Protein AF-A0A2H0P080-F1 (afdb_monomer_lite)

Foldseek 3Di:
DDDPVVVVVVVPPPPVVVVPDPPVVVCVVVVVVVVVLVVVLCLQPLQLLLQLLLCQVVCCQQQVDHDDPVSSVLSSVVSVVLVVVLVVQLVCLVPPPVDDPVLSCLSCVLVVLSVCLVVPPDRFDSVSNVVSSVSSVVNCVVCLVVPDPVCSVVVVVSVVVSVCSVCVVPVVCVVDRDQDQKDWDGSRNDIDINLLNQDCPVVLVCLVVVLAPAAPPVVLVSSNVVNVVSDVVVDDDRGDPQKHKYKDAQSVDPDPPRMDIDIDTDDD

Sequence (268 aa):
ILPPALAAALVRRAPVALLLMPFTRLKRPLFAFFSLTILAFIVWHLAPLIQIFAGPVIFKRMFSYQLPGLLSVLLYAWGVFLAVLLVWTSVRAWHDESLGFHERTLLLWPAAFAAVFILFRHTSSLRYYSLPALLCTVALAVLLPKIAAADRRGVYRCALAALFVTQAFLLPELAAPQDRRPLNFHVGWRKENSKDFARKEGLFAAYAASGACQVAHAERSFTAIPLYFHRAEAGEAPCDPALAFDSDQCPECASAPFYRWSIVPAPK

pLDDT: mean 81.6, std 12.77, range [42.94, 97.31]

Secondary structure (DSSP, 8-state):
---HHHHHHHHHHSHHHHHHS-HHHHHHHHHHHHHHHHHHHIIIIIHHHHHHHHSHHHHHHHH-----HHHHHHHHHHHHHHHHHHHHHHHHHHH-TTS-HHHHHHHHHHHHHHHHHTTSSSTT-HHHHHHHHHHHHHHHHHHGGGS-HHHHHHHHHHHHHHHHHHHHHHHHHHHS----PPPEEEETTEEEESGGGS--HHHHHHHHHHTEEEES-TT-HHHHHHHHHHHHHH-----EEEEEEEEEE-TT-SSTT-EEEEEEEPP-

Structure (mmCIF, N/CA/C/O backbone):
data_AF-A0A2H0P080-F1
#
_entry.id   AF-A0A2H0P080-F1
#
loop_
_atom_site.group_PDB
_atom_site.id
_atom_site.type_symbol
_atom_site.label_atom_id
_atom_site.label_alt_id
_atom_site.label_comp_id
_atom_site.label_asym_id
_atom_site.label_entity_id
_atom_site.label_seq_id
_atom_site.pdbx_PDB_ins_code
_atom_site.Cartn_x
_atom_site.Cartn_y
_atom_site.Cartn_z
_atom_site.occupancy
_atom_site.B_iso_or_equiv
_atom_site.auth_seq_id
_atom_site.auth_comp_id
_atom_site.auth_asym_id
_atom_site.auth_atom_id
_atom_site.pdbx_PDB_model_num
ATOM 1 N N . ILE A 1 1 ? 44.418 8.998 22.799 1.00 55.81 1 ILE A N 1
ATOM 2 C CA . ILE A 1 1 ? 44.797 10.055 21.828 1.00 55.81 1 ILE A CA 1
ATOM 3 C C . ILE A 1 1 ? 45.968 9.500 21.027 1.00 55.81 1 ILE A C 1
ATOM 5 O O . ILE A 1 1 ? 47.014 9.263 21.614 1.00 55.81 1 ILE A O 1
ATOM 9 N N . LEU A 1 2 ? 45.760 9.131 19.758 1.00 42.94 2 LEU A N 1
ATOM 10 C CA . LEU A 1 2 ? 46.819 8.527 18.938 1.00 42.94 2 LEU A CA 1
ATOM 11 C C . LEU A 1 2 ? 47.847 9.593 18.516 1.00 42.94 2 LEU A C 1
ATOM 13 O O . LEU A 1 2 ? 47.439 10.709 18.190 1.00 42.94 2 LEU A O 1
ATOM 17 N N . PRO A 1 3 ? 49.154 9.272 18.486 1.00 61.81 3 PRO A N 1
ATOM 18 C CA . PRO A 1 3 ? 50.178 10.220 18.069 1.00 61.81 3 PRO A CA 1
ATOM 19 C C . PRO A 1 3 ? 49.967 10.641 16.601 1.00 61.81 3 PRO A C 1
ATOM 21 O O . PRO A 1 3 ? 49.668 9.790 15.756 1.00 61.81 3 PRO A O 1
ATOM 24 N N . PRO A 1 4 ? 50.149 11.932 16.263 1.00 60.94 4 PRO A N 1
ATOM 25 C CA . PRO A 1 4 ? 49.837 12.495 14.942 1.00 60.94 4 PRO A CA 1
ATOM 26 C C . PRO A 1 4 ? 50.592 11.820 13.782 1.00 60.94 4 PRO A C 1
ATOM 28 O O . PRO A 1 4 ? 50.097 11.776 12.656 1.00 60.94 4 PRO A O 1
ATOM 31 N N . ALA A 1 5 ? 51.740 11.195 14.059 1.00 59.34 5 ALA A N 1
ATOM 32 C CA . ALA A 1 5 ? 52.490 10.403 13.085 1.00 59.34 5 ALA A CA 1
ATOM 33 C C . ALA A 1 5 ? 51.779 9.094 12.670 1.00 59.34 5 ALA A C 1
ATOM 35 O O . ALA A 1 5 ? 51.878 8.686 11.512 1.00 59.34 5 ALA A O 1
ATOM 36 N N . LEU A 1 6 ? 51.012 8.457 13.568 1.00 49.53 6 LEU A N 1
ATOM 37 C CA . LEU A 1 6 ? 50.253 7.238 13.249 1.00 49.53 6 LEU A CA 1
ATOM 38 C C . LEU A 1 6 ? 48.969 7.551 12.465 1.00 49.53 6 LEU A C 1
ATOM 40 O O . LEU A 1 6 ? 48.595 6.792 11.571 1.00 49.53 6 LEU A O 1
ATOM 44 N N . ALA A 1 7 ? 48.331 8.693 12.745 1.00 49.78 7 ALA A N 1
ATOM 45 C CA . ALA A 1 7 ? 47.183 9.175 11.974 1.00 49.78 7 ALA A CA 1
ATOM 46 C C . ALA A 1 7 ? 47.577 9.500 10.519 1.00 49.78 7 ALA A C 1
ATOM 48 O O . ALA A 1 7 ? 46.866 9.136 9.583 1.00 49.78 7 ALA A O 1
ATOM 49 N N . ALA A 1 8 ? 48.760 10.089 10.308 1.00 52.22 8 ALA A N 1
ATOM 50 C CA . ALA A 1 8 ? 49.295 10.354 8.971 1.00 52.22 8 ALA A CA 1
ATOM 51 C C . ALA A 1 8 ? 49.700 9.073 8.209 1.00 52.22 8 ALA A C 1
ATOM 53 O O . ALA A 1 8 ? 49.586 9.023 6.982 1.00 52.22 8 ALA A O 1
ATOM 54 N N . ALA A 1 9 ? 50.139 8.024 8.915 1.00 51.28 9 ALA A N 1
ATOM 55 C CA . ALA A 1 9 ? 50.497 6.739 8.310 1.00 51.28 9 ALA A CA 1
ATOM 56 C C . ALA A 1 9 ? 49.266 5.915 7.877 1.00 51.28 9 ALA A C 1
ATOM 58 O O . ALA A 1 9 ? 49.294 5.296 6.811 1.00 51.28 9 ALA A O 1
ATOM 59 N N . LEU A 1 10 ? 48.171 5.962 8.647 1.00 48.53 10 LEU A N 1
ATOM 60 C CA . LEU A 1 10 ? 46.909 5.278 8.324 1.00 48.53 10 LEU A CA 1
ATOM 61 C C . LEU A 1 10 ? 46.172 5.907 7.130 1.00 48.53 10 LEU A C 1
ATOM 63 O O . LEU A 1 10 ? 45.557 5.193 6.340 1.00 48.53 10 LEU A O 1
ATOM 67 N N . VAL A 1 11 ? 46.294 7.223 6.933 1.00 49.62 11 VAL A N 1
ATOM 68 C CA . VAL A 1 11 ? 45.673 7.936 5.799 1.00 49.62 11 VAL A CA 1
ATOM 69 C C . VAL A 1 11 ? 46.447 7.738 4.484 1.00 49.62 11 VAL A C 1
ATOM 71 O O . VAL A 1 11 ? 45.860 7.799 3.404 1.00 49.62 11 VAL A O 1
ATOM 74 N N . ARG A 1 12 ? 47.756 7.451 4.534 1.00 48.69 12 ARG A N 1
ATOM 75 C CA . ARG A 1 12 ? 48.624 7.495 3.340 1.00 48.69 12 ARG A CA 1
ATOM 76 C C . ARG A 1 12 ? 48.783 6.199 2.544 1.00 48.69 12 ARG A C 1
ATOM 78 O O . ARG A 1 12 ? 49.301 6.285 1.434 1.00 48.69 12 ARG A O 1
ATOM 85 N N . ARG A 1 13 ? 48.393 5.016 3.039 1.00 48.50 13 ARG A N 1
ATOM 86 C CA . ARG A 1 13 ? 48.777 3.751 2.359 1.00 48.50 13 ARG A CA 1
ATOM 87 C C . ARG A 1 13 ? 47.662 2.815 1.892 1.00 48.50 13 ARG A C 1
ATOM 89 O O . ARG A 1 13 ? 47.965 1.938 1.093 1.00 48.50 13 ARG A O 1
ATOM 96 N N . ALA A 1 14 ? 46.401 3.011 2.275 1.00 46.84 14 ALA A N 1
ATOM 97 C CA . ALA A 1 14 ? 45.312 2.123 1.839 1.00 46.84 14 ALA A CA 1
ATOM 98 C C . ALA A 1 14 ? 44.313 2.748 0.839 1.00 46.84 14 ALA A C 1
ATOM 100 O O . ALA A 1 14 ? 44.057 2.117 -0.188 1.00 46.84 14 ALA A O 1
ATOM 101 N N . PRO A 1 15 ? 43.779 3.974 1.032 1.00 48.16 15 PRO A N 1
ATOM 102 C CA . PRO A 1 15 ? 42.739 4.478 0.128 1.00 48.16 15 PRO A CA 1
ATOM 103 C C . PRO A 1 15 ? 43.291 5.042 -1.194 1.00 48.16 15 PRO A C 1
ATOM 105 O O . PRO A 1 15 ? 42.584 5.056 -2.196 1.00 48.16 15 PRO A O 1
ATOM 108 N N . VAL A 1 16 ? 44.564 5.458 -1.239 1.00 44.41 16 VAL A N 1
ATOM 109 C CA . VAL A 1 16 ? 45.174 6.069 -2.439 1.00 44.41 16 VAL A CA 1
ATOM 110 C C . VAL A 1 16 ? 45.681 5.022 -3.438 1.00 44.41 16 VAL A C 1
ATOM 112 O O . VAL A 1 16 ? 45.588 5.224 -4.644 1.00 44.41 16 VAL A O 1
ATOM 115 N N . ALA A 1 17 ? 46.139 3.857 -2.971 1.00 46.62 17 ALA A N 1
ATOM 116 C CA . ALA A 1 17 ? 46.545 2.764 -3.861 1.00 46.62 17 ALA A CA 1
ATOM 117 C C . ALA A 1 17 ? 45.359 2.207 -4.675 1.00 46.62 17 ALA A C 1
ATOM 119 O O . ALA A 1 17 ? 45.532 1.793 -5.818 1.00 46.62 17 ALA A O 1
ATOM 120 N N . LEU A 1 18 ? 44.147 2.267 -4.114 1.00 47.75 18 LEU A N 1
ATOM 121 C CA . LEU A 1 18 ? 42.895 1.909 -4.789 1.00 47.75 18 LEU A CA 1
ATOM 122 C C . LEU A 1 18 ? 42.493 2.929 -5.872 1.00 47.75 18 LEU A C 1
ATOM 124 O O . LEU A 1 18 ? 41.881 2.548 -6.864 1.00 47.75 18 LEU A O 1
ATOM 128 N N . LEU A 1 19 ? 42.890 4.197 -5.709 1.00 44.53 19 LEU A N 1
ATOM 129 C CA . LEU A 1 19 ? 42.672 5.283 -6.676 1.00 44.53 19 LEU A CA 1
ATOM 130 C C . LEU A 1 19 ? 43.707 5.304 -7.817 1.00 44.53 19 LEU A C 1
ATOM 132 O O . LEU A 1 19 ? 43.436 5.881 -8.866 1.00 44.53 19 LEU A O 1
ATOM 136 N N . LEU A 1 20 ? 44.878 4.683 -7.630 1.00 43.44 20 LEU A N 1
ATOM 137 C CA . LEU A 1 20 ? 45.990 4.683 -8.596 1.00 43.44 20 LEU A CA 1
ATOM 138 C C . LEU A 1 20 ? 46.140 3.381 -9.389 1.00 43.44 20 LEU A C 1
ATOM 140 O O . LEU A 1 20 ? 46.982 3.289 -10.284 1.00 43.44 20 LEU A O 1
ATOM 144 N N . MET A 1 21 ? 45.352 2.353 -9.082 1.00 44.31 21 MET A N 1
ATOM 145 C CA . MET A 1 21 ? 45.352 1.144 -9.893 1.00 44.31 21 MET A CA 1
ATOM 146 C C . MET A 1 21 ? 44.787 1.461 -11.289 1.00 44.31 21 MET A C 1
ATOM 148 O O . MET A 1 21 ? 43.738 2.100 -11.397 1.00 44.31 21 MET A O 1
ATOM 152 N N . PRO A 1 22 ? 45.436 0.996 -12.373 1.00 46.84 22 PRO A N 1
ATOM 153 C CA . PRO A 1 22 ? 44.963 1.250 -13.724 1.00 46.84 22 PRO A CA 1
ATOM 154 C C . PRO A 1 22 ? 43.524 0.750 -13.843 1.00 46.84 22 PRO A C 1
ATOM 156 O O . PRO A 1 22 ? 43.231 -0.398 -13.491 1.00 46.84 22 PRO A O 1
ATOM 159 N N . PHE A 1 23 ? 42.636 1.611 -14.352 1.00 49.81 23 PHE A N 1
ATOM 160 C CA . PHE A 1 23 ? 41.198 1.359 -14.499 1.00 49.81 23 PHE A CA 1
ATOM 161 C C . PHE A 1 23 ? 40.880 -0.002 -15.129 1.00 49.81 23 PHE A C 1
ATOM 163 O O . PHE A 1 23 ? 39.787 -0.507 -14.927 1.00 49.81 23 PHE A O 1
ATOM 170 N N . THR A 1 24 ? 41.813 -0.613 -15.869 1.00 52.25 24 THR A N 1
ATOM 171 C CA . THR A 1 24 ? 41.728 -1.947 -16.481 1.00 52.25 24 THR A CA 1
ATOM 172 C C . THR A 1 24 ? 41.829 -3.119 -15.494 1.00 52.25 24 THR A C 1
ATOM 174 O O . THR A 1 24 ? 41.165 -4.132 -15.717 1.00 52.25 24 THR A O 1
ATOM 177 N N . ARG A 1 25 ? 42.587 -3.002 -14.390 1.00 55.06 25 ARG A N 1
ATOM 178 C CA . ARG A 1 25 ? 42.715 -4.049 -13.350 1.00 55.06 25 ARG A CA 1
ATOM 179 C C . ARG A 1 25 ? 41.635 -3.958 -12.273 1.00 55.06 25 ARG A C 1
ATOM 181 O O . ARG A 1 25 ? 41.228 -4.997 -11.761 1.00 55.06 25 ARG A O 1
ATOM 188 N N . LEU A 1 26 ? 41.107 -2.760 -11.996 1.00 55.53 26 LEU A N 1
ATOM 189 C CA . LEU A 1 26 ? 39.937 -2.603 -11.121 1.00 55.53 26 LEU A CA 1
ATOM 190 C C . LEU A 1 26 ? 38.636 -3.105 -11.754 1.00 55.53 26 LEU A C 1
ATOM 192 O O . LEU A 1 26 ? 37.695 -3.382 -11.015 1.00 55.53 26 LEU A O 1
ATOM 196 N N . LYS A 1 27 ? 38.565 -3.263 -13.088 1.00 67.88 27 LYS A N 1
ATOM 197 C CA . LYS A 1 27 ? 37.312 -3.654 -13.760 1.00 67.88 27 LYS A CA 1
ATOM 198 C C . LYS A 1 27 ? 36.761 -4.962 -13.225 1.00 67.88 27 LYS A C 1
ATOM 200 O O . LYS A 1 27 ? 35.575 -5.027 -12.965 1.00 67.88 27 LYS A O 1
ATOM 205 N N . ARG A 1 28 ? 37.598 -5.988 -13.036 1.00 76.12 28 ARG A N 1
ATOM 206 C CA . ARG A 1 28 ? 37.137 -7.312 -12.583 1.00 76.12 28 ARG A CA 1
ATOM 207 C C . ARG A 1 28 ? 36.591 -7.311 -11.149 1.00 76.12 28 ARG A C 1
ATOM 209 O O . ARG A 1 28 ? 35.450 -7.733 -10.990 1.00 76.12 28 ARG A O 1
ATOM 216 N N . PRO A 1 29 ? 37.326 -6.843 -10.120 1.00 78.81 29 PRO A N 1
ATOM 217 C CA . PRO A 1 29 ? 36.801 -6.823 -8.756 1.00 78.81 29 PRO A CA 1
ATOM 218 C C . PRO A 1 29 ? 35.634 -5.842 -8.589 1.00 78.81 29 PRO A C 1
ATOM 220 O O . PRO A 1 29 ? 34.664 -6.192 -7.924 1.00 78.81 29 PRO A O 1
ATOM 223 N N . LEU A 1 30 ? 35.664 -4.665 -9.233 1.00 76.44 30 LEU A N 1
ATOM 224 C CA . LEU A 1 30 ? 34.521 -3.745 -9.212 1.00 76.44 30 LEU A CA 1
ATOM 225 C C . LEU A 1 30 ? 33.303 -4.359 -9.896 1.00 76.44 30 LEU A C 1
ATOM 227 O O . LEU A 1 30 ? 32.217 -4.338 -9.332 1.00 76.44 30 LEU A O 1
ATOM 231 N N . PHE A 1 31 ? 33.468 -4.938 -11.086 1.00 76.50 31 PHE A N 1
ATOM 232 C CA . PHE A 1 31 ? 32.376 -5.595 -11.800 1.00 76.50 31 PHE A CA 1
ATOM 233 C C . PHE A 1 31 ? 31.794 -6.754 -10.991 1.00 76.50 31 PHE A C 1
ATOM 235 O O . PHE A 1 31 ? 30.575 -6.872 -10.905 1.00 76.50 31 PHE A O 1
ATOM 242 N N . ALA A 1 32 ? 32.638 -7.574 -10.358 1.00 79.19 32 ALA A N 1
ATOM 243 C CA . ALA A 1 32 ? 32.187 -8.642 -9.472 1.00 79.19 32 ALA A CA 1
ATOM 244 C C . ALA A 1 32 ? 31.402 -8.083 -8.275 1.00 79.19 32 ALA A C 1
ATOM 246 O O . ALA A 1 32 ? 30.307 -8.561 -7.992 1.00 79.19 32 ALA A O 1
ATOM 247 N N . PHE A 1 33 ? 31.905 -7.031 -7.625 1.00 80.25 33 PHE A N 1
ATOM 248 C CA . PHE A 1 33 ? 31.216 -6.359 -6.521 1.00 80.25 33 PHE A CA 1
ATOM 249 C C . PHE A 1 33 ? 29.856 -5.779 -6.944 1.00 80.25 33 PHE A C 1
ATOM 251 O O . PHE A 1 33 ? 28.844 -6.030 -6.287 1.00 80.25 33 PHE A O 1
ATOM 258 N N . PHE A 1 34 ? 29.800 -5.060 -8.069 1.00 76.31 34 PHE A N 1
ATOM 259 C CA . PHE A 1 34 ? 28.549 -4.529 -8.615 1.00 76.31 34 PHE A CA 1
ATOM 260 C C . PHE A 1 34 ? 27.578 -5.648 -8.995 1.00 76.31 34 PHE A C 1
ATOM 262 O O . PHE A 1 34 ? 26.402 -5.570 -8.653 1.00 76.31 34 PHE A O 1
ATOM 269 N N . SER A 1 35 ? 28.064 -6.717 -9.627 1.00 75.50 35 SER A N 1
ATOM 270 C CA . SER A 1 35 ? 27.240 -7.872 -10.005 1.00 75.50 35 SER A CA 1
ATOM 271 C C . SER A 1 35 ? 26.656 -8.575 -8.781 1.00 75.50 35 SER A C 1
ATOM 273 O O . SER A 1 35 ? 25.468 -8.883 -8.764 1.00 75.50 35 SER A O 1
ATOM 275 N N . LEU A 1 36 ? 27.457 -8.774 -7.729 1.00 82.00 36 LEU A N 1
ATOM 276 C CA . LEU A 1 36 ? 26.997 -9.333 -6.454 1.00 82.00 36 LEU A CA 1
ATOM 277 C C . LEU A 1 36 ? 25.973 -8.423 -5.772 1.00 82.00 36 LEU A C 1
ATOM 279 O O . LEU A 1 36 ? 24.991 -8.914 -5.223 1.00 82.00 36 LEU A O 1
ATOM 283 N N . THR A 1 37 ? 26.165 -7.106 -5.844 1.00 76.81 37 THR A N 1
ATOM 284 C CA . THR A 1 37 ? 25.230 -6.125 -5.275 1.00 76.81 37 THR A CA 1
ATOM 285 C C . THR A 1 37 ? 23.897 -6.130 -6.022 1.00 76.81 37 THR A C 1
ATOM 287 O O . THR A 1 37 ? 22.840 -6.152 -5.395 1.00 76.81 37 THR A O 1
ATOM 290 N N . ILE A 1 38 ? 23.930 -6.176 -7.356 1.00 78.88 38 ILE A N 1
ATOM 291 C CA . ILE A 1 38 ? 22.734 -6.305 -8.199 1.00 78.88 38 ILE A CA 1
ATOM 292 C C . ILE A 1 38 ? 22.029 -7.632 -7.915 1.00 78.88 38 ILE A C 1
ATOM 294 O O . ILE A 1 38 ? 20.813 -7.649 -7.741 1.00 78.88 38 ILE A O 1
ATOM 298 N N . LEU A 1 39 ? 22.773 -8.736 -7.811 1.00 81.31 39 LEU A N 1
ATOM 299 C CA . LEU A 1 39 ? 22.207 -10.042 -7.482 1.00 81.31 39 LEU A CA 1
ATOM 300 C C . LEU A 1 39 ? 21.535 -10.029 -6.105 1.00 81.31 39 LEU A C 1
ATOM 302 O O . LEU A 1 39 ? 20.400 -10.482 -5.977 1.00 81.31 39 LEU A O 1
ATOM 306 N N . ALA A 1 40 ? 22.194 -9.464 -5.091 1.00 80.38 40 ALA A N 1
ATOM 307 C CA . ALA A 1 40 ? 21.605 -9.295 -3.769 1.00 80.38 40 ALA A CA 1
ATOM 308 C C . ALA A 1 40 ? 20.329 -8.442 -3.844 1.00 80.38 40 ALA A C 1
ATOM 310 O O . ALA A 1 40 ? 19.291 -8.844 -3.325 1.00 80.38 40 ALA A O 1
ATOM 311 N N . PHE A 1 41 ? 20.354 -7.316 -4.560 1.00 79.75 41 PHE A N 1
ATOM 312 C CA . PHE A 1 41 ? 19.155 -6.505 -4.764 1.00 79.75 41 PHE A CA 1
ATOM 313 C C . PHE A 1 41 ? 18.022 -7.309 -5.414 1.00 79.75 41 PHE A C 1
ATOM 315 O O . PHE A 1 41 ? 16.887 -7.261 -4.948 1.00 79.75 41 PHE A O 1
ATOM 322 N N . ILE A 1 42 ? 18.314 -8.094 -6.451 1.00 80.38 42 ILE A N 1
ATOM 323 C CA . ILE A 1 42 ? 17.314 -8.924 -7.128 1.00 80.38 42 ILE A CA 1
ATOM 324 C C . ILE A 1 42 ? 16.700 -9.934 -6.154 1.00 80.38 42 ILE A C 1
ATOM 326 O O . ILE A 1 42 ? 15.478 -10.009 -6.035 1.00 80.38 42 ILE A O 1
ATOM 330 N N . VAL A 1 43 ? 17.534 -10.664 -5.413 1.00 80.19 43 VAL A N 1
ATOM 331 C CA . VAL A 1 43 ? 17.084 -11.696 -4.467 1.00 80.19 43 VAL A CA 1
ATOM 332 C C . VAL A 1 43 ? 16.227 -11.104 -3.342 1.00 80.19 43 VAL A C 1
ATOM 334 O O . VAL A 1 43 ? 15.214 -11.692 -2.957 1.00 80.19 43 VAL A O 1
ATOM 337 N N . TRP A 1 44 ? 16.601 -9.935 -2.821 1.00 80.25 44 TRP A N 1
ATOM 338 C CA . TRP A 1 44 ? 15.976 -9.371 -1.621 1.00 80.25 44 TRP A CA 1
ATOM 339 C C . TRP A 1 44 ? 14.868 -8.348 -1.904 1.00 80.25 44 TRP A C 1
ATOM 341 O O . TRP A 1 44 ? 13.959 -8.197 -1.084 1.00 80.25 44 TRP A O 1
ATOM 351 N N . HIS A 1 45 ? 14.907 -7.656 -3.047 1.00 82.12 45 HIS A N 1
ATOM 352 C CA . HIS A 1 45 ? 14.081 -6.469 -3.305 1.00 82.12 45 HIS A CA 1
ATOM 353 C C . HIS A 1 45 ? 13.247 -6.524 -4.579 1.00 82.12 45 HIS A C 1
ATOM 355 O O . HIS A 1 45 ? 12.242 -5.815 -4.656 1.00 82.12 45 HIS A O 1
ATOM 361 N N . LEU A 1 46 ? 13.577 -7.380 -5.549 1.00 83.56 46 LEU A N 1
ATOM 362 C CA . LEU A 1 46 ? 12.784 -7.452 -6.776 1.00 83.56 46 LEU A CA 1
ATOM 363 C C . LEU A 1 46 ? 11.370 -7.977 -6.501 1.00 83.56 46 LEU A C 1
ATOM 365 O O . LEU A 1 46 ? 10.397 -7.405 -6.984 1.00 83.56 46 LEU A O 1
ATOM 369 N N . ALA A 1 47 ? 11.240 -9.016 -5.674 1.00 87.25 47 ALA A N 1
ATOM 370 C CA . ALA A 1 47 ? 9.940 -9.573 -5.305 1.00 87.25 47 ALA A CA 1
ATOM 371 C C . ALA A 1 47 ? 9.001 -8.544 -4.632 1.00 87.25 47 ALA A C 1
ATOM 373 O O . ALA A 1 47 ? 7.898 -8.343 -5.148 1.00 87.25 47 ALA A O 1
ATOM 374 N N . PRO A 1 48 ? 9.385 -7.852 -3.536 1.00 86.62 48 PRO A N 1
ATOM 375 C CA . PRO A 1 48 ? 8.531 -6.826 -2.931 1.00 86.62 48 PRO A CA 1
ATOM 376 C C . PRO A 1 48 ? 8.282 -5.623 -3.855 1.00 86.62 48 PRO A C 1
ATOM 378 O O . PRO A 1 48 ? 7.178 -5.079 -3.841 1.00 86.62 48 PRO A O 1
ATOM 381 N N . LEU A 1 49 ? 9.245 -5.240 -4.703 1.00 84.69 49 LEU A N 1
ATOM 382 C CA . LEU A 1 49 ? 9.047 -4.186 -5.704 1.00 84.69 49 LEU A CA 1
ATOM 383 C C . LEU A 1 49 ? 7.948 -4.569 -6.706 1.00 84.69 49 LEU A C 1
ATOM 385 O O . LEU A 1 49 ? 6.998 -3.809 -6.893 1.00 84.69 49 LEU A O 1
ATOM 389 N N . ILE A 1 50 ? 8.027 -5.771 -7.289 1.00 88.88 50 ILE A N 1
ATOM 390 C CA . ILE A 1 50 ? 7.016 -6.289 -8.224 1.00 88.88 50 ILE A CA 1
ATOM 391 C C . ILE A 1 50 ? 5.654 -6.385 -7.537 1.00 88.88 50 ILE A C 1
ATOM 393 O O . ILE A 1 50 ? 4.650 -5.984 -8.115 1.00 88.88 50 ILE A O 1
ATOM 397 N N . GLN A 1 51 ? 5.601 -6.890 -6.303 1.00 89.94 51 GLN A N 1
ATOM 398 C CA . GLN A 1 51 ? 4.362 -6.998 -5.525 1.00 89.94 51 GLN A CA 1
ATOM 399 C C . GLN A 1 51 ? 3.632 -5.660 -5.360 1.00 89.94 51 GLN A C 1
ATOM 401 O O . GLN A 1 51 ? 2.399 -5.629 -5.319 1.00 89.94 51 GLN A O 1
ATOM 406 N N . ILE A 1 52 ? 4.391 -4.571 -5.269 1.00 86.00 52 ILE A N 1
ATOM 407 C CA . ILE A 1 52 ? 3.860 -3.223 -5.076 1.00 86.00 52 ILE A CA 1
ATOM 408 C C . ILE A 1 52 ? 3.513 -2.582 -6.419 1.00 86.00 52 ILE A C 1
ATOM 410 O O . ILE A 1 52 ? 2.428 -2.021 -6.535 1.00 86.00 52 ILE A O 1
ATOM 414 N N . PHE A 1 53 ? 4.347 -2.753 -7.451 1.00 85.12 53 PHE A N 1
ATOM 415 C CA . PHE A 1 53 ? 4.034 -2.325 -8.825 1.00 85.12 53 PHE A CA 1
ATOM 416 C C . PHE A 1 53 ? 2.782 -2.998 -9.380 1.00 85.12 53 PHE A C 1
ATOM 418 O O . PHE A 1 53 ? 1.983 -2.368 -10.066 1.00 85.12 53 PHE A O 1
ATOM 425 N N . ALA A 1 54 ? 2.612 -4.280 -9.074 1.00 87.31 54 ALA A N 1
ATOM 426 C CA . ALA A 1 54 ? 1.463 -5.055 -9.496 1.00 87.31 54 ALA A CA 1
ATOM 427 C C . ALA A 1 54 ? 0.164 -4.545 -8.847 1.00 87.31 54 ALA A C 1
ATOM 429 O O . ALA A 1 54 ? -0.898 -4.630 -9.455 1.00 87.31 54 ALA A O 1
ATOM 430 N N . GLY A 1 55 ? 0.225 -4.052 -7.603 1.00 87.31 55 GLY A N 1
ATOM 431 C CA . GLY A 1 55 ? -0.944 -3.604 -6.842 1.00 87.31 55 GLY A CA 1
ATOM 432 C C . GLY A 1 55 ? -1.607 -4.609 -5.876 1.00 87.31 55 GLY A C 1
ATOM 433 O O . GLY A 1 55 ? -2.218 -4.128 -4.922 1.00 87.31 55 GLY A O 1
ATOM 434 N N . PRO A 1 56 ? -1.491 -5.958 -5.974 1.00 89.81 56 PRO A N 1
ATOM 435 C CA . PRO A 1 56 ? -2.155 -6.876 -5.042 1.00 89.81 56 PRO A CA 1
ATOM 436 C C . PRO A 1 56 ? -1.852 -6.608 -3.571 1.00 89.81 56 PRO A C 1
ATOM 438 O O . PRO A 1 56 ? -2.726 -6.745 -2.721 1.00 89.81 56 PRO A O 1
ATOM 441 N N . VAL A 1 57 ? -0.619 -6.212 -3.254 1.00 91.62 57 VAL A N 1
ATOM 442 C CA . VAL A 1 57 ? -0.239 -5.885 -1.876 1.00 91.62 57 VAL A CA 1
ATOM 443 C C . VAL A 1 57 ? -0.909 -4.598 -1.392 1.00 91.62 57 VAL A C 1
ATOM 445 O O . VAL A 1 57 ? -1.261 -4.519 -0.218 1.00 91.62 57 VAL A O 1
ATOM 448 N N . ILE A 1 58 ? -1.150 -3.628 -2.281 1.00 89.50 58 ILE A N 1
ATOM 449 C CA . ILE A 1 58 ? -1.928 -2.424 -1.963 1.00 89.50 58 ILE A CA 1
ATOM 450 C C . ILE A 1 58 ? -3.366 -2.817 -1.617 1.00 89.50 58 ILE A C 1
ATOM 452 O O . ILE A 1 58 ? -3.865 -2.414 -0.569 1.00 89.50 58 ILE A O 1
ATOM 456 N N . PHE A 1 59 ? -3.995 -3.678 -2.429 1.00 91.50 59 PHE A N 1
ATOM 457 C CA . PHE A 1 59 ? -5.355 -4.162 -2.169 1.00 91.50 59 PHE A CA 1
ATOM 458 C C . PHE A 1 59 ? -5.475 -4.894 -0.832 1.00 91.50 59 PHE A C 1
ATOM 460 O O . PHE A 1 59 ? -6.379 -4.608 -0.043 1.00 91.50 59 PHE A O 1
ATOM 467 N N . LYS A 1 60 ? -4.521 -5.781 -0.531 1.00 93.50 60 LYS A N 1
ATOM 468 C CA . LYS A 1 60 ? -4.474 -6.448 0.773 1.00 93.50 60 LYS A CA 1
ATOM 469 C C . LYS A 1 60 ? -4.294 -5.442 1.898 1.00 93.50 60 LYS A C 1
ATOM 471 O O . LYS A 1 60 ? -5.013 -5.530 2.881 1.00 93.50 60 LYS A O 1
ATOM 476 N N . ARG A 1 61 ? -3.351 -4.500 1.769 1.00 91.50 61 ARG A N 1
ATOM 477 C CA . ARG A 1 61 ? -3.011 -3.553 2.839 1.00 91.50 61 ARG A CA 1
ATOM 478 C C . ARG A 1 61 ? -4.145 -2.584 3.142 1.00 91.50 61 ARG A C 1
ATOM 480 O O . ARG A 1 61 ? -4.434 -2.394 4.315 1.00 91.50 61 ARG A O 1
ATOM 487 N N . MET A 1 62 ? -4.719 -1.962 2.116 1.00 89.94 62 MET A N 1
ATOM 488 C CA . MET A 1 62 ? -5.670 -0.856 2.267 1.00 89.94 62 MET A CA 1
ATOM 489 C C . MET A 1 62 ? -7.112 -1.331 2.417 1.00 89.94 62 MET A C 1
ATOM 491 O O . MET A 1 62 ? -7.855 -0.745 3.192 1.00 89.94 62 MET A O 1
ATOM 495 N N . PHE A 1 63 ? -7.501 -2.395 1.710 1.00 91.44 63 PHE A N 1
ATOM 496 C CA . PHE A 1 63 ? -8.901 -2.832 1.639 1.00 91.44 63 PHE A CA 1
ATOM 497 C C . PHE A 1 63 ? -9.143 -4.194 2.291 1.00 91.44 63 PHE A C 1
ATOM 499 O O . PHE A 1 63 ? -10.251 -4.727 2.206 1.00 91.44 63 PHE A O 1
ATOM 506 N N . SER A 1 64 ? -8.107 -4.796 2.894 1.00 93.44 64 SER A N 1
ATOM 507 C CA . SER A 1 64 ? -8.148 -6.176 3.399 1.00 93.44 64 SER A CA 1
ATOM 508 C C . SER A 1 64 ? -8.701 -7.149 2.347 1.00 93.44 64 SER A C 1
ATOM 510 O O . SER A 1 64 ? -9.421 -8.093 2.668 1.00 93.44 64 SER A O 1
ATOM 512 N N . TYR A 1 65 ? -8.396 -6.890 1.070 1.00 93.19 65 TYR A N 1
ATOM 513 C CA . TYR A 1 65 ? -8.986 -7.601 -0.055 1.00 93.19 65 TYR A CA 1
ATOM 514 C C . TYR A 1 65 ? -7.963 -8.512 -0.727 1.00 93.19 65 TYR A C 1
ATOM 516 O O . TYR A 1 65 ? -6.904 -8.079 -1.189 1.00 93.19 65 TYR A O 1
ATOM 524 N N . GLN A 1 66 ? -8.289 -9.800 -0.777 1.00 93.19 66 GLN A N 1
ATOM 525 C CA . GLN A 1 66 ? -7.493 -10.808 -1.459 1.00 93.19 66 GLN A CA 1
ATOM 526 C C . GLN A 1 66 ? -8.017 -10.954 -2.889 1.00 93.19 66 GLN A C 1
ATOM 528 O O . GLN A 1 66 ? -9.070 -11.542 -3.115 1.00 93.19 66 GLN A O 1
ATOM 533 N N . LEU A 1 67 ? -7.265 -10.424 -3.857 1.00 91.38 67 LEU A N 1
ATOM 534 C CA . LEU A 1 67 ? -7.628 -10.530 -5.269 1.00 91.38 67 LEU A CA 1
ATOM 535 C C . LEU A 1 67 ? -7.740 -12.004 -5.709 1.00 91.38 67 LEU A C 1
ATOM 537 O O . LEU A 1 67 ? -6.942 -12.837 -5.253 1.00 91.38 67 LEU A O 1
ATOM 541 N N . PRO A 1 68 ? -8.656 -12.325 -6.646 1.00 92.69 68 PRO A N 1
ATOM 542 C CA . PRO A 1 68 ? -8.721 -13.640 -7.276 1.00 92.69 68 PRO A CA 1
ATOM 543 C C . PRO A 1 68 ? -7.371 -14.074 -7.864 1.00 92.69 68 PRO A C 1
ATOM 545 O O . PRO A 1 68 ? -6.581 -13.244 -8.327 1.00 92.69 68 PRO A O 1
ATOM 548 N N . GLY A 1 69 ? -7.106 -15.384 -7.870 1.00 92.00 69 GLY A N 1
ATOM 549 C CA . GLY A 1 69 ? -5.802 -15.942 -8.253 1.00 92.00 69 GLY 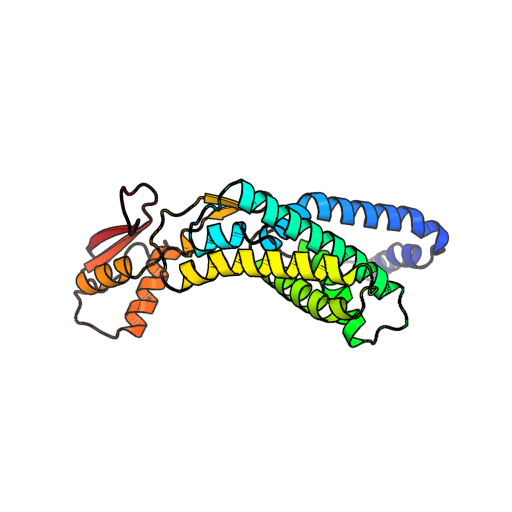A CA 1
ATOM 550 C C . GLY A 1 69 ? -5.345 -15.532 -9.655 1.00 92.00 69 GLY A C 1
ATOM 551 O O . GLY A 1 69 ? -4.250 -14.996 -9.806 1.00 92.00 69 GLY A O 1
ATOM 552 N N . LEU A 1 70 ? -6.206 -15.698 -10.667 1.00 91.62 70 LEU A N 1
ATOM 553 C CA . LEU A 1 70 ? -5.893 -15.321 -12.052 1.00 91.62 70 LEU A CA 1
ATOM 554 C C . LEU A 1 70 ? -5.577 -13.827 -12.182 1.00 91.62 70 LEU A C 1
ATOM 556 O O . LEU A 1 70 ? -4.594 -13.448 -12.814 1.00 91.62 70 LEU A O 1
ATOM 560 N N . LEU A 1 71 ? -6.382 -12.980 -11.541 1.00 90.12 71 LEU A N 1
ATOM 561 C CA . LEU A 1 71 ? -6.168 -11.540 -11.565 1.00 90.12 71 LEU A CA 1
ATOM 562 C C . LEU A 1 71 ? -4.837 -11.162 -10.911 1.00 90.12 71 LEU A C 1
ATOM 564 O O . LEU A 1 71 ? -4.091 -10.349 -11.453 1.00 90.12 71 LEU A O 1
ATOM 568 N N . SER A 1 72 ? -4.516 -11.789 -9.778 1.00 91.31 72 SER A N 1
ATOM 569 C CA . SER A 1 72 ? -3.225 -11.603 -9.118 1.00 91.31 72 SER A CA 1
ATOM 570 C C . SER A 1 72 ? -2.078 -11.935 -10.072 1.00 91.31 72 SER A C 1
ATOM 572 O O . SER A 1 72 ? -1.165 -11.127 -10.210 1.00 91.31 72 SER A O 1
ATOM 574 N N . VAL A 1 73 ? -2.140 -13.071 -10.777 1.00 91.88 73 VAL A N 1
ATOM 575 C CA . VAL A 1 73 ? -1.115 -13.484 -11.756 1.00 91.88 73 VAL A CA 1
ATOM 576 C C . VAL A 1 73 ? -0.952 -12.456 -12.877 1.00 91.88 73 VAL A C 1
ATOM 578 O O . VAL A 1 73 ? 0.176 -12.077 -13.185 1.00 91.88 73 VAL A O 1
ATOM 581 N N . LEU A 1 74 ? -2.052 -11.960 -13.452 1.00 90.12 74 LEU A N 1
ATOM 582 C CA . LEU A 1 74 ? -2.003 -10.943 -14.510 1.00 90.12 74 LEU A CA 1
ATOM 583 C C . LEU A 1 74 ? -1.368 -9.635 -14.021 1.00 90.12 74 LEU A C 1
ATOM 585 O O . LEU A 1 74 ? -0.530 -9.054 -14.711 1.00 90.12 74 LEU A O 1
ATOM 589 N N . LEU A 1 75 ? -1.708 -9.197 -12.808 1.00 90.25 75 LEU A N 1
ATOM 590 C CA . LEU A 1 75 ? -1.103 -8.013 -12.199 1.00 90.25 75 LEU A CA 1
ATOM 591 C C . LEU A 1 75 ? 0.379 -8.226 -11.865 1.00 90.25 75 LEU A C 1
ATOM 593 O O . LEU A 1 75 ? 1.183 -7.313 -12.041 1.00 90.25 75 LEU A O 1
ATOM 597 N N . TYR A 1 76 ? 0.776 -9.427 -11.437 1.00 92.38 76 TYR A N 1
ATOM 598 C CA . TYR A 1 76 ? 2.188 -9.772 -11.251 1.00 92.38 76 TYR A CA 1
ATOM 599 C C . TYR A 1 76 ? 2.962 -9.747 -12.568 1.00 92.38 76 TYR A C 1
ATOM 601 O O . TYR A 1 76 ? 4.057 -9.188 -12.610 1.00 92.38 76 TYR A O 1
ATOM 609 N N . ALA A 1 77 ? 2.390 -10.289 -13.646 1.00 90.62 77 ALA A N 1
ATOM 610 C CA . ALA A 1 77 ? 2.983 -10.216 -14.979 1.00 90.62 77 ALA A CA 1
ATOM 611 C C . ALA A 1 77 ? 3.163 -8.757 -15.432 1.00 90.62 77 ALA A C 1
ATOM 613 O O . ALA A 1 77 ? 4.214 -8.400 -15.963 1.00 90.62 77 ALA A O 1
ATOM 614 N N . TRP A 1 78 ? 2.187 -7.893 -15.138 1.00 88.44 78 TRP A N 1
ATOM 615 C CA . TRP A 1 78 ? 2.311 -6.448 -15.333 1.00 88.44 78 TRP A CA 1
ATOM 616 C C . TRP A 1 78 ? 3.446 -5.832 -14.498 1.00 88.44 78 TRP A C 1
ATOM 618 O O . TRP A 1 78 ? 4.277 -5.105 -15.038 1.00 88.44 78 TRP A O 1
ATOM 628 N N . GLY A 1 79 ? 3.546 -6.160 -13.208 1.00 89.12 79 GLY A N 1
ATOM 629 C CA . GLY A 1 79 ? 4.636 -5.681 -12.351 1.00 89.12 79 GLY A CA 1
ATOM 630 C C . GLY A 1 79 ? 6.025 -6.102 -12.855 1.00 89.12 79 GLY A C 1
ATOM 631 O O . GLY A 1 79 ? 6.955 -5.294 -12.841 1.00 89.12 79 GLY A O 1
ATOM 632 N N . VAL A 1 80 ? 6.159 -7.335 -13.360 1.00 89.75 80 VAL A N 1
ATOM 633 C CA . VAL A 1 80 ? 7.384 -7.827 -14.019 1.00 89.75 80 VAL A CA 1
ATOM 634 C C . VAL A 1 80 ? 7.673 -7.027 -15.286 1.00 89.75 80 VAL A C 1
ATOM 636 O O . VAL A 1 80 ? 8.798 -6.566 -15.471 1.00 89.75 80 VAL A O 1
ATOM 639 N N . PHE A 1 81 ? 6.665 -6.821 -16.137 1.00 86.06 81 PHE A N 1
ATOM 640 C CA . PHE A 1 81 ? 6.798 -6.020 -17.352 1.00 86.06 81 PHE A CA 1
ATOM 641 C C . PHE A 1 81 ? 7.296 -4.601 -17.045 1.00 86.06 81 PHE A C 1
ATOM 643 O O . PHE A 1 81 ? 8.228 -4.127 -17.695 1.00 86.06 81 PHE A O 1
ATOM 650 N N . LEU A 1 82 ? 6.752 -3.953 -16.009 1.00 83.56 82 LEU A N 1
ATOM 651 C CA . LEU A 1 82 ? 7.214 -2.637 -15.567 1.00 83.56 82 LEU A CA 1
ATOM 652 C C . LEU A 1 82 ? 8.667 -2.646 -15.089 1.00 83.56 82 LEU A C 1
ATOM 654 O O . LEU A 1 82 ? 9.424 -1.740 -15.430 1.00 83.56 82 LEU A O 1
ATOM 658 N N . ALA A 1 83 ? 9.072 -3.666 -14.330 1.00 83.50 83 ALA A N 1
ATOM 659 C CA . ALA A 1 83 ? 10.452 -3.799 -13.871 1.00 83.50 83 ALA A CA 1
ATOM 660 C C . ALA A 1 83 ? 11.432 -3.987 -15.044 1.00 83.50 83 ALA A C 1
ATOM 662 O O . ALA A 1 83 ? 12.491 -3.359 -15.069 1.00 83.50 83 ALA A O 1
ATOM 663 N N . VAL A 1 84 ? 11.069 -4.796 -16.046 1.00 84.62 84 VAL A N 1
ATOM 664 C CA . VAL A 1 84 ? 11.873 -4.982 -17.267 1.00 84.62 84 VAL A CA 1
ATOM 665 C C . VAL A 1 84 ? 11.978 -3.680 -18.052 1.00 84.62 84 VAL A C 1
ATOM 667 O O . VAL A 1 84 ? 13.076 -3.282 -18.444 1.00 84.62 84 VAL A O 1
ATOM 670 N N . LEU A 1 85 ? 10.850 -2.995 -18.254 1.00 79.06 85 LEU A N 1
ATOM 671 C CA . LEU A 1 85 ? 10.815 -1.729 -18.977 1.00 79.06 85 LEU A CA 1
ATOM 672 C C . LEU A 1 85 ? 11.656 -0.667 -18.265 1.00 79.06 85 LEU A C 1
ATOM 674 O O . LEU A 1 85 ? 12.393 0.070 -18.915 1.00 79.06 85 LEU A O 1
ATOM 678 N N . LEU A 1 86 ? 11.626 -0.646 -16.933 1.00 78.25 86 LEU A N 1
ATOM 679 C CA . LEU A 1 86 ? 12.465 0.233 -16.139 1.00 78.25 86 LEU A CA 1
ATOM 680 C C . LEU A 1 86 ? 13.955 -0.018 -16.393 1.00 78.25 86 LEU A C 1
ATOM 682 O O . LEU A 1 86 ? 14.665 0.914 -16.768 1.00 78.25 86 LEU A O 1
ATOM 686 N N . VAL A 1 87 ? 14.415 -1.266 -16.258 1.00 81.62 87 VAL A N 1
ATOM 687 C CA . VAL A 1 87 ? 15.820 -1.633 -16.508 1.00 81.62 87 VAL A CA 1
ATOM 688 C C . VAL A 1 87 ? 16.237 -1.241 -17.923 1.00 81.62 87 VAL A C 1
ATOM 690 O O . VAL A 1 87 ? 17.257 -0.577 -18.106 1.00 81.62 87 VAL A O 1
ATOM 693 N N . TRP A 1 88 ? 15.415 -1.588 -18.915 1.00 81.81 88 TRP A N 1
ATOM 694 C CA . TRP A 1 88 ? 15.642 -1.222 -20.312 1.00 81.81 88 TRP A CA 1
ATOM 695 C C . TRP A 1 88 ? 15.831 0.290 -20.486 1.00 81.81 88 TRP A C 1
ATOM 697 O O . TRP A 1 88 ? 16.741 0.746 -21.181 1.00 81.81 88 TRP A O 1
ATOM 707 N N . THR A 1 89 ? 14.995 1.084 -19.823 1.00 76.50 89 THR A N 1
ATOM 708 C CA . THR A 1 89 ? 15.020 2.541 -19.968 1.00 76.50 89 THR A CA 1
ATOM 709 C C . THR A 1 89 ? 16.171 3.204 -19.231 1.00 76.50 89 THR A C 1
ATOM 711 O O . THR A 1 89 ? 16.737 4.154 -19.764 1.00 76.50 89 THR A O 1
ATOM 714 N N . SER A 1 90 ? 16.583 2.685 -18.073 1.00 79.06 90 SER A N 1
ATOM 715 C CA . SER A 1 90 ? 17.789 3.156 -17.387 1.00 79.06 90 SER A CA 1
ATOM 716 C C . SER A 1 90 ? 19.047 2.857 -18.209 1.00 79.06 90 SER A C 1
ATOM 718 O O . SER A 1 90 ? 19.926 3.711 -18.303 1.00 79.06 90 SER A O 1
ATOM 720 N N . VAL A 1 91 ? 19.107 1.697 -18.879 1.00 83.25 91 VAL A N 1
ATOM 721 C CA . VAL A 1 91 ? 20.189 1.376 -19.827 1.00 83.25 91 VAL A CA 1
ATOM 722 C C . VAL A 1 91 ? 20.177 2.349 -21.006 1.00 83.25 91 VAL A C 1
ATOM 724 O O . VAL A 1 91 ? 21.213 2.929 -21.328 1.00 83.25 91 VAL A O 1
ATOM 727 N N . ARG A 1 92 ? 19.012 2.605 -21.619 1.00 78.62 92 ARG A N 1
ATOM 728 C CA . ARG A 1 92 ? 18.911 3.611 -22.689 1.00 78.62 92 ARG A CA 1
ATOM 729 C C . ARG A 1 92 ? 19.316 5.002 -22.218 1.00 78.62 92 ARG A C 1
ATOM 731 O O . ARG A 1 92 ? 20.060 5.657 -22.927 1.00 78.62 92 ARG A O 1
ATOM 738 N N . ALA A 1 93 ? 18.894 5.443 -21.036 1.00 81.06 93 ALA A N 1
ATOM 739 C CA . ALA A 1 93 ? 19.248 6.758 -20.500 1.00 81.06 93 ALA A CA 1
ATOM 740 C C . ALA A 1 93 ? 20.757 6.956 -20.311 1.00 81.06 93 ALA A C 1
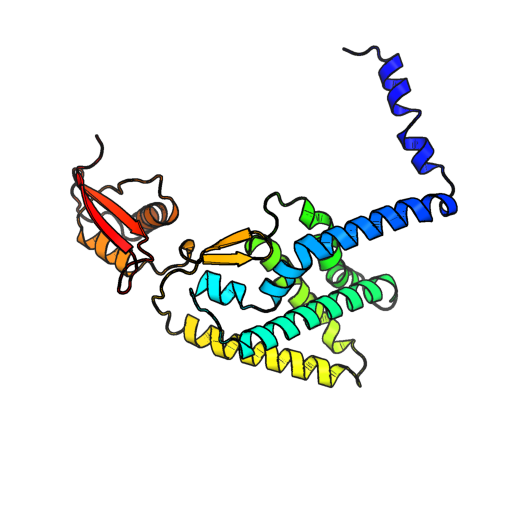ATOM 742 O O . ALA A 1 93 ? 21.244 8.084 -20.374 1.00 81.06 93 ALA A O 1
ATOM 743 N N . TRP A 1 94 ? 21.487 5.861 -20.092 1.00 80.94 94 TRP A N 1
ATOM 744 C CA . TRP A 1 94 ? 22.940 5.868 -19.978 1.00 80.94 94 TRP A CA 1
ATOM 745 C C . TRP A 1 94 ? 23.653 6.005 -21.331 1.00 80.94 94 TRP A C 1
ATOM 747 O O . TRP A 1 94 ? 24.731 6.588 -21.397 1.00 80.94 94 TRP A O 1
ATOM 757 N N . HIS A 1 95 ? 23.060 5.472 -22.403 1.00 80.56 95 HIS A N 1
ATOM 758 C CA . HIS A 1 95 ? 23.687 5.391 -23.727 1.00 80.56 95 HIS A CA 1
ATOM 759 C C . HIS A 1 95 ? 23.136 6.387 -24.757 1.00 80.56 95 HIS A C 1
ATOM 761 O O . HIS A 1 95 ? 23.813 6.685 -25.734 1.00 80.56 95 HIS A O 1
ATOM 767 N N . ASP A 1 96 ? 21.910 6.873 -24.578 1.00 79.94 96 ASP A N 1
ATOM 768 C CA . ASP A 1 96 ? 21.204 7.693 -25.558 1.00 79.94 96 ASP A CA 1
ATOM 769 C C . ASP A 1 96 ? 21.474 9.182 -25.322 1.00 79.94 96 ASP A C 1
ATOM 771 O O . ASP A 1 96 ? 20.891 9.828 -24.444 1.00 79.94 96 ASP A O 1
ATOM 775 N N . GLU A 1 97 ? 22.369 9.737 -26.137 1.00 79.94 97 GLU A N 1
ATOM 776 C CA . GLU A 1 97 ? 22.762 11.139 -26.045 1.00 79.94 97 GLU A CA 1
ATOM 777 C C . GLU A 1 97 ? 21.672 12.117 -26.514 1.00 79.94 97 GLU A C 1
ATOM 779 O O . GLU A 1 97 ? 21.756 13.310 -26.217 1.00 79.94 97 GLU A O 1
ATOM 784 N N . SER A 1 98 ? 20.616 11.632 -27.177 1.00 84.00 98 SER A N 1
ATOM 785 C CA . SER A 1 98 ? 19.512 12.482 -27.645 1.00 84.00 98 SER A CA 1
ATOM 786 C C . SER A 1 98 ? 18.561 12.917 -26.525 1.00 84.00 98 SER A C 1
ATOM 788 O O . SER A 1 98 ? 17.757 13.831 -26.705 1.00 84.00 98 SER A O 1
ATOM 790 N N . LEU A 1 99 ? 18.635 12.270 -25.357 1.00 82.19 99 LEU A N 1
ATOM 791 C CA . LEU A 1 99 ? 17.792 12.591 -24.210 1.00 82.19 99 LEU A CA 1
ATOM 792 C C . LEU A 1 99 ? 18.275 13.869 -23.522 1.00 82.19 99 LEU A C 1
ATOM 794 O O . LEU A 1 99 ? 19.467 14.005 -23.220 1.00 82.19 99 LEU A O 1
ATOM 798 N N . GLY A 1 100 ? 17.341 14.767 -23.205 1.00 86.62 100 GLY A N 1
ATOM 799 C CA . GLY A 1 100 ? 17.629 15.966 -22.420 1.00 86.62 100 GLY A CA 1
ATOM 800 C C . GLY A 1 100 ? 18.010 15.629 -20.975 1.00 86.62 100 GLY A C 1
ATOM 801 O O . GLY A 1 100 ? 17.709 14.543 -20.475 1.00 86.62 100 GLY A O 1
ATOM 802 N N . PHE A 1 101 ? 18.642 16.576 -20.276 1.00 87.69 101 PHE A N 1
ATOM 803 C CA . PHE A 1 101 ? 19.090 16.392 -18.888 1.00 87.69 101 PHE A CA 1
ATOM 804 C C . PHE A 1 101 ? 17.968 15.884 -17.968 1.00 87.69 101 PHE A C 1
ATOM 806 O O . PHE A 1 101 ? 18.110 14.832 -17.351 1.00 87.69 101 PHE A O 1
ATOM 813 N N . HIS A 1 102 ? 16.826 16.579 -17.942 1.00 85.44 102 HIS A N 1
ATOM 814 C CA . HIS A 1 102 ? 15.692 16.232 -17.078 1.00 85.44 102 HIS A CA 1
ATOM 815 C C . HIS A 1 102 ? 15.128 14.838 -17.358 1.00 85.44 102 HIS A C 1
ATOM 817 O O . HIS A 1 102 ? 14.750 14.117 -16.436 1.00 85.44 102 HIS A O 1
ATOM 823 N N . GLU A 1 103 ? 15.097 14.438 -18.625 1.00 83.56 103 GLU A N 1
ATOM 824 C CA . GLU A 1 103 ? 14.608 13.124 -19.022 1.00 83.56 103 GLU A CA 1
ATOM 825 C C . GLU A 1 103 ? 15.559 12.047 -18.514 1.00 83.56 103 GLU A C 1
ATOM 827 O O . GLU A 1 103 ? 15.123 11.133 -17.822 1.00 83.56 103 GLU A O 1
ATOM 832 N N . ARG A 1 104 ? 16.870 12.191 -18.750 1.00 84.44 104 ARG A N 1
ATOM 833 C CA . ARG A 1 104 ? 17.862 11.249 -18.208 1.00 84.44 104 ARG A CA 1
ATOM 834 C C . ARG A 1 104 ? 17.784 11.160 -16.689 1.00 84.44 104 ARG A C 1
ATOM 836 O O . ARG A 1 104 ? 17.836 10.055 -16.155 1.00 84.44 104 ARG A O 1
ATOM 843 N N . THR A 1 105 ? 17.604 12.285 -15.995 1.00 85.94 105 THR A N 1
ATOM 844 C CA . THR A 1 105 ? 17.420 12.297 -14.538 1.00 85.94 105 THR A CA 1
ATOM 845 C C . THR A 1 105 ? 16.226 11.443 -14.116 1.00 85.94 105 THR A C 1
ATOM 847 O O . THR A 1 105 ? 16.384 10.578 -13.257 1.00 85.94 105 THR A O 1
ATOM 850 N N . LEU A 1 106 ? 15.054 11.628 -14.734 1.00 84.06 106 LEU A N 1
ATOM 851 C CA . LEU A 1 106 ? 13.855 10.843 -14.411 1.00 84.06 106 LEU A CA 1
ATOM 852 C C . LEU A 1 106 ? 14.046 9.343 -14.681 1.00 84.06 106 LEU A C 1
ATOM 854 O O . LEU A 1 106 ? 13.554 8.518 -13.916 1.00 84.06 106 LEU A O 1
ATOM 858 N N . LEU A 1 107 ? 14.786 8.983 -15.731 1.00 82.00 107 LEU A N 1
ATOM 859 C CA . LEU A 1 107 ? 15.021 7.590 -16.131 1.00 82.00 107 LEU A CA 1
ATOM 860 C C . LEU A 1 107 ? 16.058 6.851 -15.293 1.00 82.00 107 LEU A C 1
ATOM 862 O O . LEU A 1 107 ? 15.990 5.628 -15.144 1.00 82.00 107 LEU A O 1
ATOM 866 N N . LEU A 1 108 ? 17.028 7.585 -14.759 1.00 84.56 108 LEU A N 1
ATOM 867 C CA . LEU A 1 108 ? 18.047 7.039 -13.870 1.00 84.56 108 LEU A CA 1
ATOM 868 C C . LEU A 1 108 ? 17.596 7.056 -12.409 1.00 84.56 108 LEU A C 1
ATOM 870 O O . LEU A 1 108 ? 18.160 6.328 -11.592 1.00 84.56 108 LEU A O 1
ATOM 874 N N . TRP A 1 109 ? 16.564 7.834 -12.072 1.00 82.88 109 TRP A N 1
ATOM 875 C CA . TRP A 1 109 ? 16.087 7.952 -10.700 1.00 82.88 109 TRP A CA 1
ATOM 876 C C . TRP A 1 109 ? 15.711 6.610 -10.057 1.00 82.88 109 TRP A C 1
ATOM 878 O O . TRP A 1 109 ? 16.132 6.363 -8.927 1.00 82.88 109 TRP A O 1
ATOM 888 N N . PRO A 1 110 ? 14.982 5.696 -10.722 1.00 77.00 110 PRO A N 1
ATOM 889 C CA . PRO A 1 110 ? 14.639 4.420 -10.102 1.00 77.00 110 PRO A CA 1
ATOM 890 C C . PRO A 1 110 ? 15.864 3.542 -9.815 1.00 77.00 110 PRO A C 1
ATOM 892 O O . PRO A 1 110 ? 15.898 2.862 -8.791 1.00 77.00 110 PRO A O 1
ATOM 895 N N . ALA A 1 111 ? 16.897 3.607 -10.663 1.00 77.25 111 ALA A N 1
ATOM 896 C CA . ALA A 1 111 ? 18.173 2.936 -10.417 1.00 77.25 111 ALA A CA 1
ATOM 897 C C . ALA A 1 111 ? 18.931 3.575 -9.240 1.00 77.25 111 ALA A C 1
ATOM 899 O O . ALA A 1 111 ? 19.442 2.863 -8.375 1.00 77.25 111 ALA A O 1
ATOM 900 N N . ALA A 1 112 ? 18.944 4.910 -9.154 1.00 79.62 112 ALA A N 1
ATOM 901 C CA . ALA A 1 112 ? 19.521 5.632 -8.020 1.00 79.62 112 ALA A CA 1
ATOM 902 C C . ALA A 1 112 ? 18.801 5.286 -6.707 1.00 79.62 112 ALA A C 1
ATOM 904 O O . ALA A 1 112 ? 19.445 5.023 -5.691 1.00 79.62 112 ALA A O 1
ATOM 905 N N . PHE A 1 113 ? 17.470 5.206 -6.742 1.00 76.69 113 PHE A N 1
ATOM 906 C CA . PHE A 1 113 ? 16.672 4.780 -5.603 1.00 76.69 113 PHE A CA 1
ATOM 907 C C . PHE A 1 113 ? 16.998 3.339 -5.194 1.00 76.69 113 PHE A C 1
ATOM 909 O O . PHE A 1 113 ? 17.224 3.083 -4.015 1.00 76.69 113 PHE A O 1
ATOM 916 N N . ALA A 1 114 ? 17.066 2.406 -6.151 1.00 74.12 114 ALA A N 1
ATOM 917 C CA . ALA A 1 114 ? 17.443 1.017 -5.890 1.00 74.12 114 ALA A CA 1
ATOM 918 C C . ALA A 1 114 ? 18.827 0.907 -5.223 1.00 74.12 114 ALA A C 1
ATOM 920 O O . ALA A 1 114 ? 19.004 0.098 -4.313 1.00 74.12 114 ALA A O 1
ATOM 921 N N . ALA A 1 115 ? 19.778 1.764 -5.612 1.00 73.56 115 ALA A N 1
ATOM 922 C CA . ALA A 1 115 ? 21.117 1.803 -5.027 1.00 73.56 115 ALA A CA 1
ATOM 923 C C . ALA A 1 115 ? 21.124 2.275 -3.562 1.00 73.56 115 ALA A C 1
ATOM 925 O O . ALA A 1 115 ? 21.851 1.716 -2.742 1.00 73.56 115 ALA A O 1
ATOM 926 N N . VAL A 1 116 ? 20.300 3.267 -3.207 1.00 74.75 116 VAL A N 1
ATOM 927 C CA . VAL A 1 116 ? 20.184 3.741 -1.812 1.00 74.75 116 VAL A CA 1
ATOM 928 C C . VAL A 1 116 ? 19.174 2.942 -0.993 1.00 74.75 116 VAL A C 1
ATOM 930 O O . VAL A 1 116 ? 19.115 3.096 0.225 1.00 74.75 116 VAL A O 1
ATOM 933 N N . PHE A 1 117 ? 18.396 2.064 -1.631 1.00 69.19 117 PHE A N 1
ATOM 934 C CA . PHE A 1 117 ? 17.307 1.334 -0.990 1.00 69.19 117 PHE A CA 1
ATOM 935 C C . PHE A 1 117 ? 17.767 0.505 0.212 1.00 69.19 117 PHE A C 1
ATOM 937 O O . PHE A 1 117 ? 17.075 0.415 1.226 1.00 69.19 117 PHE A O 1
ATOM 944 N N . ILE A 1 118 ? 18.971 -0.057 0.116 1.00 63.66 118 ILE A N 1
ATOM 945 C CA . ILE A 1 118 ? 19.592 -0.857 1.172 1.00 63.66 118 ILE A CA 1
ATOM 946 C C . ILE A 1 118 ? 19.825 -0.069 2.474 1.00 63.66 118 ILE A C 1
ATOM 948 O O . ILE A 1 118 ? 19.956 -0.664 3.541 1.00 63.66 118 ILE A O 1
ATOM 952 N N . LEU A 1 119 ? 19.831 1.268 2.415 1.00 65.38 119 LEU A N 1
ATOM 953 C CA . LEU A 1 119 ? 19.964 2.135 3.589 1.00 65.38 119 LEU A CA 1
ATOM 954 C C . LEU A 1 119 ? 18.671 2.209 4.418 1.00 65.38 119 LEU A C 1
ATOM 956 O O . LEU A 1 119 ? 18.702 2.622 5.581 1.00 65.38 119 LEU A O 1
ATOM 960 N N . PHE A 1 120 ? 17.528 1.786 3.870 1.00 66.94 120 PHE A N 1
ATOM 961 C CA . PHE A 1 120 ? 16.280 1.731 4.622 1.00 66.94 120 PHE A CA 1
ATOM 962 C C . PHE A 1 120 ? 16.256 0.475 5.504 1.00 66.94 120 PHE A C 1
ATOM 964 O O . PHE A 1 120 ? 16.022 -0.638 5.037 1.00 66.94 120 PHE A O 1
ATOM 971 N N . ARG A 1 121 ? 16.448 0.673 6.821 1.00 54.50 121 ARG A N 1
ATOM 972 C CA . ARG A 1 121 ? 16.551 -0.377 7.865 1.00 54.50 121 ARG A CA 1
ATOM 973 C C . ARG A 1 121 ? 15.400 -1.387 7.923 1.00 54.50 121 ARG A C 1
ATOM 975 O O . ARG A 1 121 ? 15.526 -2.393 8.614 1.00 54.50 121 ARG A O 1
ATOM 982 N N . HIS A 1 122 ? 14.286 -1.141 7.237 1.00 62.09 122 HIS A N 1
ATOM 983 C CA . HIS A 1 122 ? 13.210 -2.115 7.136 1.00 62.09 122 HIS A CA 1
ATOM 984 C C . HIS A 1 122 ? 12.925 -2.484 5.687 1.00 62.09 122 HIS A C 1
ATOM 986 O O . HIS A 1 122 ? 11.973 -2.012 5.055 1.00 62.09 122 HIS A O 1
ATOM 992 N N . THR A 1 123 ? 13.773 -3.372 5.199 1.00 60.94 123 THR A N 1
ATOM 993 C CA . THR A 1 123 ? 13.664 -4.017 3.904 1.00 60.94 123 THR A CA 1
ATOM 994 C C . THR A 1 123 ? 12.275 -4.658 3.770 1.00 60.94 123 THR A C 1
ATOM 996 O O . THR A 1 123 ? 11.838 -5.437 4.614 1.00 60.94 123 THR A O 1
ATOM 999 N N . SER A 1 124 ? 11.538 -4.303 2.714 1.00 62.62 124 SER A N 1
ATOM 1000 C CA . SER A 1 124 ? 10.230 -4.909 2.374 1.00 62.62 124 SER A CA 1
ATOM 1001 C C . SER A 1 124 ? 8.965 -4.348 3.053 1.00 62.62 124 SER A C 1
ATOM 1003 O O . SER A 1 124 ? 7.973 -5.059 3.129 1.00 62.62 124 SER A O 1
ATOM 1005 N N . SER A 1 125 ? 8.934 -3.080 3.495 1.00 73.88 125 SER A N 1
ATOM 1006 C CA . SER A 1 125 ? 7.647 -2.412 3.806 1.00 73.88 125 SER A CA 1
ATOM 1007 C C . SER A 1 125 ? 7.106 -1.599 2.643 1.00 73.88 125 SER A C 1
ATOM 1009 O O . SER A 1 125 ? 7.872 -0.895 1.984 1.00 73.88 125 SER A O 1
ATOM 1011 N N . LEU A 1 126 ? 5.783 -1.619 2.461 1.00 76.50 126 LEU A N 1
ATOM 1012 C CA . LEU A 1 126 ? 5.075 -0.947 1.367 1.00 76.50 126 LEU A CA 1
ATOM 1013 C C . LEU A 1 126 ? 5.505 0.513 1.177 1.00 76.50 126 LEU A C 1
ATOM 1015 O O . LEU A 1 126 ? 5.785 0.931 0.054 1.00 76.50 126 LEU A O 1
ATOM 1019 N N . ARG A 1 127 ? 5.642 1.262 2.278 1.00 77.25 127 ARG A N 1
ATOM 1020 C CA . ARG A 1 127 ? 6.008 2.690 2.270 1.00 77.25 127 ARG A CA 1
ATOM 1021 C C . ARG A 1 127 ? 7.330 3.002 1.565 1.00 77.25 127 ARG A C 1
ATOM 1023 O O . ARG A 1 127 ? 7.503 4.104 1.065 1.00 77.25 127 ARG A O 1
ATOM 1030 N N . TYR A 1 128 ? 8.264 2.052 1.536 1.00 76.75 128 TYR A N 1
ATOM 1031 C CA . TYR A 1 128 ? 9.569 2.269 0.913 1.00 76.75 128 TYR A CA 1
ATOM 1032 C C . TYR A 1 128 ? 9.562 1.986 -0.590 1.00 76.75 128 TYR A C 1
ATOM 1034 O O . TYR A 1 128 ? 10.481 2.408 -1.278 1.00 76.75 128 TYR A O 1
ATOM 1042 N N . TYR A 1 129 ? 8.539 1.312 -1.119 1.00 75.56 129 TYR A N 1
ATOM 1043 C CA . TYR A 1 129 ? 8.432 1.026 -2.554 1.00 75.56 129 TYR A CA 1
ATOM 1044 C C . TYR A 1 129 ? 7.307 1.808 -3.240 1.00 75.56 129 TYR A C 1
ATOM 1046 O O . TYR A 1 129 ? 7.281 1.853 -4.466 1.00 75.56 129 TYR A O 1
ATOM 1054 N N . SER A 1 130 ? 6.412 2.466 -2.493 1.00 78.56 130 SER A N 1
ATOM 1055 C CA . SER A 1 130 ? 5.370 3.323 -3.076 1.00 78.56 130 SER A CA 1
ATOM 1056 C C . SER A 1 130 ? 5.957 4.523 -3.823 1.00 78.56 130 SER A C 1
ATOM 1058 O O . SER A 1 130 ? 5.541 4.810 -4.943 1.00 78.56 130 SER A O 1
ATOM 1060 N N . LEU A 1 131 ? 6.965 5.188 -3.251 1.00 77.31 131 LEU A N 1
ATOM 1061 C CA . LEU A 1 131 ? 7.654 6.297 -3.915 1.00 77.31 131 LEU A CA 1
ATOM 1062 C C . LEU A 1 131 ? 8.379 5.842 -5.202 1.00 77.31 131 LEU A C 1
ATOM 1064 O O . LEU A 1 131 ? 8.173 6.462 -6.244 1.00 77.31 131 LEU A O 1
ATOM 1068 N N . PRO A 1 132 ? 9.149 4.739 -5.201 1.00 74.56 132 PRO A N 1
ATOM 1069 C CA . PRO A 1 132 ? 9.668 4.130 -6.429 1.00 74.56 132 PRO A CA 1
ATOM 1070 C C . PRO A 1 132 ? 8.598 3.808 -7.451 1.00 74.56 132 PRO A C 1
ATOM 1072 O O . PRO A 1 132 ? 8.795 4.095 -8.624 1.00 74.56 132 PRO A O 1
ATOM 1075 N N . ALA A 1 133 ? 7.472 3.237 -7.023 1.00 78.19 133 ALA A N 1
ATOM 1076 C CA . ALA A 1 133 ? 6.367 2.915 -7.917 1.00 78.19 133 ALA A CA 1
ATOM 1077 C C . ALA A 1 133 ? 5.819 4.163 -8.603 1.00 78.19 133 ALA A C 1
ATOM 1079 O O . ALA A 1 133 ? 5.660 4.168 -9.826 1.00 78.19 133 ALA A O 1
ATOM 1080 N N . LEU A 1 134 ? 5.621 5.245 -7.848 1.00 81.06 134 LEU A N 1
ATOM 1081 C CA . LEU A 1 134 ? 5.210 6.532 -8.399 1.00 81.06 134 LEU A CA 1
ATOM 1082 C C . LEU A 1 134 ? 6.229 7.053 -9.420 1.00 81.06 134 LEU A C 1
ATOM 1084 O O . LEU A 1 134 ? 5.859 7.398 -10.539 1.00 81.06 134 LEU A O 1
ATOM 1088 N N . LEU A 1 135 ? 7.513 7.059 -9.067 1.00 76.69 135 LEU A N 1
ATOM 1089 C CA . LEU A 1 135 ? 8.567 7.603 -9.927 1.00 76.69 135 LEU A CA 1
ATOM 1090 C C . LEU A 1 135 ? 8.782 6.766 -11.187 1.00 76.69 135 LEU A C 1
ATOM 1092 O O . LEU A 1 135 ? 8.971 7.327 -12.262 1.00 76.69 135 LEU A O 1
ATOM 1096 N N . CYS A 1 136 ? 8.663 5.442 -11.089 1.00 74.94 136 CYS A N 1
ATOM 1097 C CA . CYS A 1 136 ? 8.656 4.564 -12.255 1.00 74.94 136 CYS A CA 1
ATOM 1098 C C . CYS A 1 136 ? 7.454 4.860 -13.152 1.00 74.94 136 CYS A C 1
ATOM 1100 O O . CYS A 1 136 ? 7.611 4.965 -14.362 1.00 74.94 136 CYS A O 1
ATOM 1102 N N . THR A 1 137 ? 6.268 5.061 -12.575 1.00 78.31 137 THR A N 1
ATOM 1103 C CA . THR A 1 137 ? 5.058 5.393 -13.343 1.00 78.31 137 THR A CA 1
ATOM 1104 C C . THR A 1 137 ? 5.211 6.724 -14.087 1.00 78.31 137 THR A C 1
ATOM 1106 O O . THR A 1 137 ? 4.878 6.811 -15.269 1.00 78.31 137 THR A O 1
ATOM 1109 N N . VAL A 1 138 ? 5.786 7.742 -13.438 1.00 80.62 138 VAL A N 1
ATOM 1110 C CA . VAL A 1 138 ? 6.090 9.037 -14.072 1.00 80.62 138 VAL A CA 1
ATOM 1111 C C . VAL A 1 138 ? 7.137 8.880 -15.177 1.00 80.62 138 VAL A C 1
ATOM 1113 O O . VAL A 1 138 ? 6.934 9.375 -16.285 1.00 80.62 138 VAL A O 1
ATOM 1116 N N . ALA A 1 139 ? 8.227 8.152 -14.916 1.00 76.00 139 ALA A N 1
ATOM 1117 C CA . ALA A 1 139 ? 9.262 7.883 -15.913 1.00 76.00 139 ALA A CA 1
ATOM 1118 C C . ALA A 1 139 ? 8.676 7.197 -17.158 1.00 76.00 139 ALA A C 1
ATOM 1120 O O . ALA A 1 139 ? 8.943 7.610 -18.285 1.00 76.00 139 ALA A O 1
ATOM 1121 N N . LEU A 1 140 ? 7.810 6.200 -16.964 1.00 75.50 140 LEU A N 1
ATOM 1122 C CA . LEU A 1 140 ? 7.131 5.487 -18.047 1.00 75.50 140 LEU A CA 1
ATOM 1123 C C . LEU A 1 140 ? 6.245 6.394 -18.899 1.00 75.50 140 LEU A C 1
ATOM 1125 O O . LEU A 1 140 ? 6.246 6.256 -20.122 1.00 75.50 140 LEU A O 1
ATOM 1129 N N . ALA A 1 141 ? 5.530 7.339 -18.286 1.00 80.88 141 ALA A N 1
ATOM 1130 C CA . ALA A 1 141 ? 4.716 8.306 -19.019 1.00 80.88 141 ALA A CA 1
ATOM 1131 C C . ALA A 1 141 ? 5.568 9.194 -19.946 1.00 80.88 141 ALA A C 1
ATOM 1133 O O . ALA A 1 141 ? 5.172 9.454 -21.082 1.00 80.88 141 ALA A O 1
ATOM 1134 N N . VAL A 1 142 ? 6.767 9.591 -19.501 1.00 77.31 142 VAL A N 1
ATOM 1135 C CA . VAL A 1 142 ? 7.729 10.371 -20.307 1.00 77.31 142 VAL A CA 1
ATOM 1136 C C . VAL A 1 142 ? 8.333 9.536 -21.445 1.00 77.31 142 VAL A C 1
ATOM 1138 O O . VAL A 1 142 ? 8.649 10.056 -22.516 1.00 77.31 142 VAL A O 1
ATOM 1141 N N . LEU A 1 143 ? 8.481 8.228 -21.239 1.00 72.81 143 LEU A N 1
ATOM 1142 C CA . LEU A 1 143 ? 9.125 7.312 -22.184 1.00 72.81 143 LEU A CA 1
ATOM 1143 C C . LEU A 1 143 ? 8.221 6.769 -23.271 1.00 72.81 143 LEU A C 1
ATOM 1145 O O . LEU A 1 143 ? 8.700 6.483 -24.367 1.00 72.81 143 LEU A O 1
ATOM 1149 N N . LEU A 1 144 ? 6.943 6.563 -22.961 1.00 75.62 144 LEU A N 1
ATOM 1150 C CA . LEU A 1 144 ? 5.980 5.937 -23.864 1.00 75.62 144 LEU A CA 1
ATOM 1151 C C . LEU A 1 144 ? 5.995 6.554 -25.281 1.00 75.62 144 LEU A C 1
ATOM 1153 O O . LEU A 1 144 ? 6.017 5.796 -26.257 1.00 75.62 144 LEU A O 1
ATOM 1157 N N . PRO A 1 145 ? 6.085 7.894 -25.438 1.00 80.81 145 PRO A N 1
ATOM 1158 C CA . PRO A 1 145 ? 6.190 8.546 -26.746 1.00 80.81 145 PRO A CA 1
ATOM 1159 C C . PRO A 1 145 ? 7.512 8.302 -27.494 1.00 80.81 145 PRO A C 1
ATOM 1161 O O . PRO A 1 145 ? 7.582 8.568 -28.694 1.00 80.81 145 PRO A O 1
ATOM 1164 N N . LYS A 1 146 ? 8.556 7.808 -26.818 1.00 76.00 146 LYS A N 1
ATOM 1165 C CA . LYS A 1 146 ? 9.915 7.587 -27.355 1.00 76.00 146 LYS A CA 1
ATOM 1166 C C . LYS A 1 146 ? 10.216 6.128 -27.705 1.00 76.00 146 LYS A C 1
ATOM 1168 O O . LYS A 1 146 ? 11.288 5.817 -28.228 1.00 76.00 146 LYS A O 1
ATOM 1173 N N . ILE A 1 147 ? 9.285 5.220 -27.417 1.00 73.50 147 ILE A N 1
ATOM 1174 C CA . ILE A 1 147 ? 9.353 3.823 -27.858 1.00 73.50 147 ILE A CA 1
ATOM 1175 C C . ILE A 1 147 ? 9.086 3.775 -29.369 1.00 73.50 147 ILE A C 1
ATOM 1177 O O . ILE A 1 147 ? 8.231 4.516 -29.871 1.00 73.50 147 ILE A O 1
ATOM 1181 N N . ALA A 1 148 ? 9.810 2.916 -30.094 1.00 71.94 148 ALA A N 1
ATOM 1182 C CA . ALA A 1 148 ? 9.616 2.711 -31.528 1.00 71.94 148 ALA A CA 1
ATOM 1183 C C . ALA A 1 148 ? 8.134 2.453 -31.842 1.00 71.94 148 ALA A C 1
ATOM 1185 O O . ALA A 1 148 ? 7.433 1.773 -31.091 1.00 71.94 148 ALA A O 1
ATOM 1186 N N . ALA A 1 149 ? 7.634 3.016 -32.944 1.00 75.94 149 ALA A N 1
ATOM 1187 C CA . ALA A 1 149 ? 6.205 2.980 -33.264 1.00 75.94 149 ALA A CA 1
ATOM 1188 C C . ALA A 1 149 ? 5.637 1.546 -33.344 1.00 75.94 149 ALA A C 1
ATOM 1190 O O . ALA A 1 149 ? 4.477 1.335 -32.983 1.00 75.94 149 ALA A O 1
ATOM 1191 N N . ALA A 1 150 ? 6.463 0.577 -33.760 1.00 71.88 150 ALA A N 1
ATOM 1192 C CA . ALA A 1 150 ? 6.112 -0.840 -33.835 1.00 71.88 150 ALA A CA 1
ATOM 1193 C C . ALA A 1 150 ? 5.794 -1.448 -32.453 1.00 71.88 150 ALA A C 1
ATOM 1195 O O . ALA A 1 150 ? 4.750 -2.078 -32.288 1.00 71.88 150 ALA A O 1
ATOM 1196 N N . ASP A 1 151 ? 6.620 -1.176 -31.440 1.00 73.44 151 ASP A N 1
ATOM 1197 C CA . ASP A 1 151 ? 6.471 -1.737 -30.086 1.00 73.44 151 ASP A CA 1
ATOM 1198 C C . ASP A 1 151 ? 5.488 -0.940 -29.220 1.00 73.44 151 ASP A C 1
ATOM 120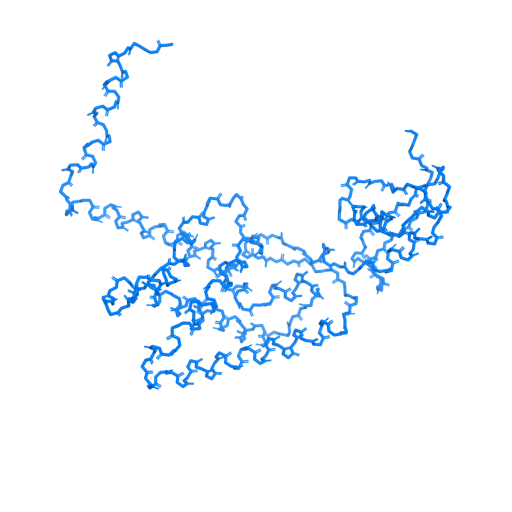0 O O . ASP A 1 151 ? 4.876 -1.455 -28.277 1.00 73.44 151 ASP A O 1
ATOM 1204 N N . ARG A 1 152 ? 5.295 0.337 -29.569 1.00 80.88 152 ARG A N 1
ATOM 1205 C CA . ARG A 1 152 ? 4.461 1.286 -28.830 1.00 80.88 152 ARG A CA 1
ATOM 1206 C C . ARG A 1 152 ? 3.042 0.759 -28.631 1.00 80.88 152 ARG A C 1
ATOM 1208 O O . ARG A 1 152 ? 2.527 0.786 -27.520 1.00 80.88 152 ARG A O 1
ATOM 1215 N N . ARG A 1 153 ? 2.404 0.229 -29.678 1.00 82.88 153 ARG A N 1
ATOM 1216 C CA . ARG A 1 153 ? 1.002 -0.227 -29.592 1.00 82.88 153 ARG A CA 1
ATOM 1217 C C . ARG A 1 153 ? 0.811 -1.347 -28.568 1.00 82.88 153 ARG A C 1
ATOM 1219 O O . ARG A 1 153 ? -0.179 -1.321 -27.842 1.00 82.88 153 ARG A O 1
ATOM 1226 N N . GLY A 1 154 ? 1.738 -2.303 -28.503 1.00 82.12 154 GLY A N 1
ATOM 1227 C CA . GLY A 1 154 ? 1.686 -3.404 -27.539 1.00 82.12 154 GLY A CA 1
ATOM 1228 C C . GLY A 1 154 ? 1.823 -2.897 -26.106 1.00 82.12 154 GLY A C 1
ATOM 1229 O O . GLY A 1 154 ? 0.956 -3.162 -25.275 1.00 82.12 154 GLY A O 1
ATOM 1230 N N . VAL A 1 155 ? 2.849 -2.078 -25.850 1.00 81.62 155 VAL A N 1
ATOM 1231 C CA . VAL A 1 155 ? 3.094 -1.470 -24.531 1.00 81.62 155 VAL A CA 1
ATOM 1232 C C . VAL A 1 155 ? 1.894 -0.642 -24.064 1.00 81.62 155 VAL A C 1
ATOM 1234 O O . VAL A 1 155 ? 1.444 -0.810 -22.933 1.00 81.62 155 VAL A O 1
ATOM 1237 N N . TYR A 1 156 ? 1.330 0.200 -24.937 1.00 83.38 156 TYR A N 1
ATOM 1238 C CA . TYR A 1 156 ? 0.151 1.010 -24.616 1.00 83.38 156 TYR A CA 1
ATOM 1239 C C . TYR A 1 156 ? -1.070 0.150 -24.287 1.00 83.38 156 TYR A C 1
ATOM 1241 O O . TYR A 1 156 ? -1.763 0.436 -23.317 1.00 83.38 156 TYR A O 1
ATOM 1249 N N . ARG A 1 157 ? -1.337 -0.908 -25.064 1.00 86.50 157 ARG A N 1
ATOM 1250 C CA . ARG A 1 157 ? -2.465 -1.815 -24.799 1.00 86.50 157 ARG A CA 1
ATOM 1251 C C . ARG A 1 157 ? -2.305 -2.528 -23.463 1.00 86.50 157 ARG A C 1
ATOM 1253 O O . ARG A 1 157 ? -3.259 -2.566 -22.696 1.00 86.50 157 ARG A O 1
ATOM 1260 N N . CYS A 1 158 ? -1.110 -3.037 -23.164 1.00 83.62 158 CYS A N 1
ATOM 1261 C CA . CYS A 1 158 ? -0.824 -3.673 -21.879 1.00 83.62 158 CYS A CA 1
ATOM 1262 C C . CYS A 1 158 ? -0.979 -2.688 -20.714 1.00 83.62 158 CYS A C 1
ATOM 1264 O O . CYS A 1 158 ? -1.626 -3.018 -19.725 1.00 83.62 158 CYS A O 1
ATOM 1266 N N . ALA A 1 159 ? -0.447 -1.470 -20.851 1.00 83.00 159 ALA A N 1
ATOM 1267 C CA . ALA A 1 159 ? -0.563 -0.433 -19.830 1.00 83.00 159 ALA A CA 1
ATOM 1268 C C . ALA A 1 159 ? -2.014 -0.001 -19.602 1.00 83.00 159 ALA A C 1
ATOM 1270 O O . ALA A 1 159 ? -2.453 0.098 -18.459 1.00 83.00 159 ALA A O 1
ATOM 1271 N N . LEU A 1 160 ? -2.775 0.200 -20.679 1.00 85.75 160 LEU A N 1
ATOM 1272 C CA . LEU A 1 160 ? -4.184 0.561 -20.596 1.00 85.75 160 LEU A CA 1
ATOM 1273 C C . LEU A 1 160 ? -5.011 -0.570 -19.981 1.00 85.75 160 LEU A C 1
ATOM 1275 O O . LEU A 1 160 ? -5.862 -0.301 -19.143 1.00 85.75 160 LEU A O 1
ATOM 1279 N N . ALA A 1 161 ? -4.739 -1.825 -20.347 1.00 87.38 161 ALA A N 1
ATOM 1280 C CA . ALA A 1 161 ? -5.403 -2.982 -19.757 1.00 87.38 161 ALA A CA 1
ATOM 1281 C C . ALA A 1 161 ? -5.098 -3.096 -18.258 1.00 87.38 161 ALA A C 1
ATOM 1283 O O . ALA A 1 161 ? -6.021 -3.242 -17.462 1.00 87.38 161 ALA A O 1
ATOM 1284 N N . ALA A 1 162 ? -3.832 -2.967 -17.852 1.00 84.94 162 ALA A N 1
ATOM 1285 C CA . ALA A 1 162 ? -3.445 -2.996 -16.444 1.00 84.94 162 ALA A CA 1
ATOM 1286 C C . ALA A 1 162 ? -4.063 -1.833 -15.652 1.00 84.94 162 ALA A C 1
ATOM 1288 O O . ALA A 1 162 ? -4.570 -2.038 -14.549 1.00 84.94 162 ALA A O 1
ATOM 1289 N N . LEU A 1 163 ? -4.085 -0.626 -16.225 1.00 85.44 163 LEU A N 1
ATOM 1290 C CA . LEU A 1 163 ? -4.751 0.528 -15.628 1.00 85.44 163 LEU A CA 1
ATOM 1291 C C . LEU A 1 163 ? -6.253 0.278 -15.489 1.00 85.44 163 LEU A C 1
ATOM 1293 O O . LEU A 1 163 ? -6.792 0.416 -14.400 1.00 85.44 163 LEU A O 1
ATOM 1297 N N . PHE A 1 164 ? -6.925 -0.134 -16.561 1.00 88.94 164 PHE A N 1
ATOM 1298 C CA . PHE A 1 164 ? -8.361 -0.390 -16.539 1.00 88.94 164 PHE A CA 1
ATOM 1299 C C . PHE A 1 164 ? -8.717 -1.449 -15.498 1.00 88.94 164 PHE A C 1
ATOM 1301 O O . PHE A 1 164 ? -9.608 -1.234 -14.685 1.00 88.94 164 PHE A O 1
ATOM 1308 N N . VAL A 1 165 ? -7.970 -2.553 -15.467 1.00 87.44 165 VAL A N 1
ATOM 1309 C CA . VAL A 1 165 ? -8.146 -3.614 -14.477 1.00 87.44 165 VAL A CA 1
ATOM 1310 C C . VAL A 1 165 ? -7.938 -3.069 -13.066 1.00 87.44 165 VAL A C 1
ATOM 1312 O O . VAL A 1 165 ? -8.828 -3.199 -12.236 1.00 87.44 165 VAL A O 1
ATOM 1315 N N . THR A 1 166 ? -6.813 -2.412 -12.776 1.00 82.88 166 THR A N 1
ATOM 1316 C CA . THR A 1 166 ? -6.552 -1.887 -11.422 1.00 82.88 166 THR A CA 1
ATOM 1317 C C . THR A 1 166 ? -7.603 -0.870 -10.977 1.00 82.88 166 THR A C 1
ATOM 1319 O O . THR A 1 166 ? -8.070 -0.957 -9.844 1.00 82.88 166 THR A O 1
ATOM 1322 N N . GLN A 1 167 ? -8.037 0.035 -11.857 1.00 87.75 167 GLN A N 1
ATOM 1323 C CA . GLN A 1 167 ? -9.071 1.029 -11.553 1.00 87.75 167 GLN A CA 1
ATOM 1324 C C . GLN A 1 167 ? -10.463 0.405 -11.396 1.00 87.75 167 GLN A C 1
ATOM 1326 O O . GLN A 1 167 ? -11.201 0.805 -10.498 1.00 87.75 167 GLN A O 1
ATOM 1331 N N . ALA A 1 168 ? -10.805 -0.610 -12.195 1.00 89.06 168 ALA A N 1
ATOM 1332 C CA . ALA A 1 168 ? -12.078 -1.324 -12.088 1.00 89.06 168 ALA A CA 1
ATOM 1333 C C . ALA A 1 168 ? -12.252 -2.025 -10.732 1.00 89.06 168 ALA A C 1
ATOM 1335 O O . ALA A 1 168 ? -13.380 -2.191 -10.284 1.00 89.06 168 ALA A O 1
ATOM 1336 N N . PHE A 1 169 ? -11.155 -2.402 -10.066 1.00 85.81 169 PHE A N 1
ATOM 1337 C CA . PHE A 1 169 ? -11.195 -2.923 -8.696 1.00 85.81 169 PHE A CA 1
ATOM 1338 C C . PHE A 1 169 ? -11.003 -1.836 -7.636 1.00 85.81 169 PHE A C 1
ATOM 1340 O O . PHE A 1 169 ? -11.593 -1.933 -6.571 1.00 85.81 169 PHE A O 1
ATOM 1347 N N . LEU A 1 170 ? -10.199 -0.802 -7.893 1.00 86.62 170 LEU A N 1
ATOM 1348 C CA . LEU A 1 170 ? -9.919 0.247 -6.910 1.00 86.62 170 LEU A CA 1
ATOM 1349 C C . LEU A 1 170 ? -11.117 1.178 -6.681 1.00 86.62 170 LEU A C 1
ATOM 1351 O O . LEU A 1 170 ? -11.438 1.495 -5.540 1.00 86.62 170 LEU A O 1
ATOM 1355 N N . LEU A 1 171 ? -11.764 1.637 -7.753 1.00 89.19 171 LEU A N 1
ATOM 1356 C CA . LEU A 1 171 ? -12.821 2.644 -7.653 1.00 89.19 171 LEU A CA 1
ATOM 1357 C C . LEU A 1 171 ? -14.051 2.147 -6.883 1.00 89.19 171 LEU A C 1
ATOM 1359 O O . LEU A 1 171 ? -14.527 2.902 -6.037 1.00 89.19 171 LEU A O 1
ATOM 1363 N N . PRO A 1 172 ? -14.547 0.907 -7.080 1.00 90.06 172 PRO A N 1
ATOM 1364 C CA . PRO A 1 172 ? -15.642 0.393 -6.260 1.00 90.06 172 PRO A CA 1
ATOM 1365 C C . PRO A 1 172 ? -15.284 0.321 -4.774 1.00 90.06 172 PRO A C 1
ATOM 1367 O O . PRO A 1 172 ? -16.108 0.665 -3.934 1.00 90.06 172 PRO A O 1
ATOM 1370 N N . GLU A 1 173 ? -14.047 -0.064 -4.450 1.00 88.44 173 GLU A N 1
ATOM 1371 C CA . GLU A 1 173 ? -13.566 -0.142 -3.065 1.00 88.44 173 GLU A CA 1
ATOM 1372 C C . GLU A 1 173 ? -13.447 1.231 -2.400 1.00 88.44 173 GLU A C 1
ATOM 1374 O O . GLU A 1 173 ? -13.683 1.361 -1.202 1.00 88.44 173 GLU A O 1
ATOM 1379 N N . LEU A 1 174 ? -13.105 2.266 -3.172 1.00 86.94 174 LEU A N 1
ATOM 1380 C CA . LEU A 1 174 ? -13.096 3.647 -2.690 1.00 86.94 174 LEU A CA 1
ATOM 1381 C C . LEU A 1 174 ? -14.511 4.222 -2.555 1.00 86.94 174 LEU A C 1
ATOM 1383 O O . LEU A 1 174 ? -14.777 4.961 -1.611 1.00 86.94 174 LEU A O 1
ATOM 1387 N N . ALA A 1 175 ? -15.406 3.901 -3.491 1.00 90.38 175 ALA A N 1
ATOM 1388 C CA . ALA A 1 175 ? -16.771 4.420 -3.513 1.00 90.38 175 ALA A CA 1
ATOM 1389 C C . ALA A 1 175 ? -17.665 3.775 -2.443 1.00 90.38 175 ALA A C 1
ATOM 1391 O O . ALA A 1 175 ? -18.509 4.450 -1.858 1.00 90.38 175 ALA A O 1
ATOM 1392 N N . ALA A 1 176 ? -17.478 2.480 -2.183 1.00 86.75 176 ALA A N 1
ATOM 1393 C CA . ALA A 1 176 ? -18.229 1.724 -1.189 1.00 86.75 176 ALA A CA 1
ATOM 1394 C C . ALA A 1 176 ? -17.281 0.846 -0.350 1.00 86.75 176 ALA A C 1
ATOM 1396 O O . ALA A 1 176 ? -17.233 -0.375 -0.542 1.00 86.75 176 ALA A O 1
ATOM 1397 N N . PRO A 1 177 ? -16.528 1.451 0.590 1.00 83.81 177 PRO A N 1
ATOM 1398 C CA . PRO A 1 177 ? -15.588 0.721 1.429 1.00 83.81 177 PRO A CA 1
ATOM 1399 C C . PRO A 1 177 ? -16.296 -0.367 2.238 1.00 83.81 177 PRO A C 1
ATOM 1401 O O . PRO A 1 177 ? -17.266 -0.098 2.949 1.00 83.81 177 PRO A O 1
ATOM 1404 N N . GLN A 1 178 ? -15.799 -1.600 2.153 1.00 87.25 178 GLN A N 1
ATOM 1405 C CA . GLN A 1 178 ? -16.342 -2.727 2.908 1.00 87.25 178 GLN A CA 1
ATOM 1406 C C . GLN A 1 178 ? -15.510 -3.015 4.156 1.00 87.25 178 GLN A C 1
ATOM 1408 O O . GLN A 1 178 ? -14.279 -3.062 4.106 1.00 87.25 178 GLN A O 1
ATOM 1413 N N . ASP A 1 179 ? -16.191 -3.308 5.263 1.00 89.38 179 ASP A N 1
ATOM 1414 C CA . ASP A 1 179 ? -15.538 -3.820 6.462 1.00 89.38 179 ASP A CA 1
ATOM 1415 C C . ASP A 1 179 ? -15.170 -5.283 6.239 1.00 89.38 179 ASP A C 1
ATOM 1417 O O . ASP A 1 179 ? -16.014 -6.181 6.241 1.00 89.38 179 ASP A O 1
ATOM 1421 N N . ARG A 1 180 ? -13.879 -5.528 6.036 1.00 91.38 180 ARG A N 1
ATOM 1422 C CA . ARG A 1 180 ? -13.339 -6.871 5.839 1.00 91.38 180 ARG A CA 1
ATOM 1423 C C . ARG A 1 180 ? -12.423 -7.258 6.976 1.00 91.38 180 ARG A C 1
ATOM 1425 O O . ARG A 1 180 ? -11.738 -6.420 7.564 1.00 91.38 180 ARG A O 1
ATOM 1432 N N . ARG A 1 181 ? -12.377 -8.565 7.230 1.00 92.94 181 ARG A N 1
ATOM 1433 C CA . ARG A 1 181 ? -11.464 -9.149 8.205 1.00 92.94 181 ARG A CA 1
ATOM 1434 C C . ARG A 1 181 ? -10.027 -8.747 7.854 1.00 92.94 181 ARG A C 1
ATOM 1436 O O . ARG A 1 181 ? -9.613 -8.972 6.714 1.00 92.94 181 ARG A O 1
ATOM 1443 N N . PRO A 1 182 ? -9.252 -8.204 8.808 1.00 92.38 182 PRO A N 1
ATOM 1444 C CA . PRO A 1 182 ? -7.859 -7.877 8.564 1.00 92.38 182 PRO A CA 1
ATOM 1445 C C . PRO A 1 182 ? -7.055 -9.092 8.093 1.00 92.38 182 PRO A C 1
ATOM 1447 O O . PRO A 1 182 ? -7.165 -10.191 8.636 1.00 92.38 182 PRO A O 1
ATOM 1450 N N . LEU A 1 183 ? -6.216 -8.882 7.087 1.00 94.19 183 LEU A N 1
ATOM 1451 C CA . LEU A 1 183 ? -5.337 -9.884 6.511 1.00 94.19 183 LEU A CA 1
ATOM 1452 C C . LEU A 1 183 ? -3.945 -9.780 7.125 1.00 94.19 183 LEU A C 1
ATOM 1454 O O . LEU A 1 183 ? -3.430 -8.687 7.357 1.00 94.19 183 LEU A O 1
ATOM 1458 N N . ASN A 1 184 ? -3.301 -10.931 7.293 1.00 92.94 184 ASN A N 1
ATOM 1459 C CA . ASN A 1 184 ? -1.859 -11.040 7.472 1.00 92.94 184 ASN A CA 1
ATOM 1460 C C . ASN A 1 184 ? -1.264 -11.570 6.167 1.00 92.94 184 ASN A C 1
ATOM 1462 O O . ASN A 1 184 ? -1.752 -12.557 5.617 1.00 92.94 184 ASN A O 1
ATOM 1466 N N . PHE A 1 185 ? -0.223 -10.927 5.656 1.00 93.31 185 PHE A N 1
ATOM 1467 C CA . PHE A 1 185 ? 0.396 -11.311 4.389 1.00 93.31 185 PHE A CA 1
ATOM 1468 C C . PHE A 1 185 ? 1.887 -10.986 4.394 1.00 93.31 185 PHE A C 1
ATOM 1470 O O . PHE A 1 185 ? 2.396 -10.351 5.312 1.00 93.31 185 PHE A O 1
ATOM 1477 N N . HIS A 1 186 ? 2.597 -11.442 3.367 1.00 91.06 186 HIS A N 1
ATOM 1478 C CA . HIS A 1 186 ? 4.013 -11.147 3.203 1.00 91.06 186 HIS A CA 1
ATOM 1479 C C . HIS A 1 186 ? 4.237 -10.175 2.053 1.00 91.06 186 HIS A C 1
ATOM 1481 O O . HIS A 1 186 ? 3.589 -10.273 1.007 1.00 91.06 186 HIS A O 1
ATOM 1487 N N . VAL A 1 187 ? 5.174 -9.259 2.268 1.00 88.75 187 VAL A N 1
ATOM 1488 C CA . VAL A 1 187 ? 5.769 -8.412 1.239 1.00 88.75 187 VAL A CA 1
ATOM 1489 C C . VAL A 1 187 ? 7.249 -8.762 1.192 1.00 88.75 187 VAL A C 1
ATOM 1491 O O . VAL A 1 187 ? 7.973 -8.534 2.160 1.00 88.75 187 VAL A O 1
ATOM 1494 N N . GLY A 1 188 ? 7.688 -9.413 0.116 1.00 86.56 188 GLY A N 1
ATOM 1495 C CA . GLY A 1 188 ? 8.948 -10.157 0.109 1.00 86.56 188 GLY A CA 1
ATOM 1496 C C . GLY A 1 188 ? 9.009 -11.118 1.302 1.00 86.56 188 GLY A C 1
ATOM 1497 O O . GLY A 1 188 ? 8.159 -11.991 1.448 1.00 86.56 188 GLY A O 1
ATOM 1498 N N . TRP A 1 189 ? 9.980 -10.898 2.184 1.00 84.12 189 TRP A N 1
ATOM 1499 C CA . TRP A 1 189 ? 10.205 -11.691 3.399 1.00 84.12 189 TRP A CA 1
ATOM 1500 C C . TRP A 1 189 ? 9.532 -11.103 4.648 1.00 84.12 189 TRP A C 1
ATOM 1502 O O . TRP A 1 189 ? 9.539 -11.722 5.710 1.00 84.12 189 TRP A O 1
ATOM 1512 N N . ARG A 1 190 ? 8.966 -9.893 4.556 1.00 85.69 190 ARG A N 1
ATOM 1513 C CA . ARG A 1 190 ? 8.408 -9.182 5.708 1.00 85.69 190 ARG A CA 1
ATOM 1514 C C . ARG A 1 190 ? 6.934 -9.510 5.888 1.00 85.69 190 ARG A C 1
ATOM 1516 O O . ARG A 1 190 ? 6.144 -9.363 4.959 1.00 85.69 190 ARG A O 1
ATOM 1523 N N . LYS A 1 191 ? 6.558 -9.867 7.116 1.00 90.56 191 LYS A N 1
ATOM 1524 C CA . LYS A 1 191 ? 5.156 -9.953 7.523 1.00 90.56 191 LYS A CA 1
ATOM 1525 C C . LYS A 1 191 ? 4.566 -8.548 7.638 1.00 90.56 191 LYS A C 1
ATOM 1527 O O . LYS A 1 191 ? 5.066 -7.703 8.381 1.00 90.56 191 LYS A O 1
ATOM 1532 N N . GLU A 1 192 ? 3.496 -8.327 6.901 1.00 90.06 192 GLU A N 1
ATOM 1533 C CA . GLU A 1 192 ? 2.663 -7.134 6.916 1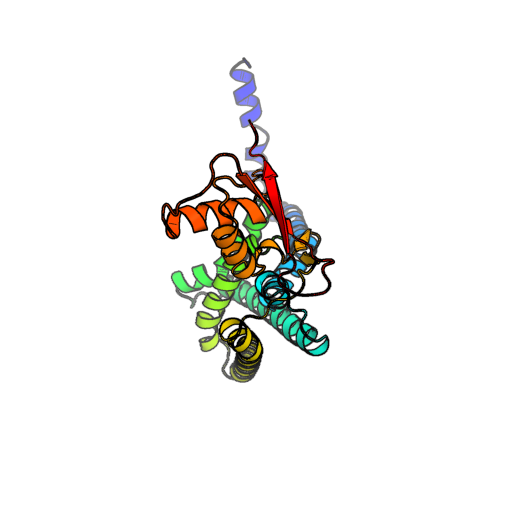.00 90.06 192 GLU A CA 1
ATOM 1534 C C . GLU A 1 192 ? 1.230 -7.550 7.281 1.00 90.06 192 GLU A C 1
ATOM 1536 O O . GLU A 1 192 ? 0.856 -8.726 7.242 1.00 90.06 192 GLU A O 1
ATOM 1541 N N . ASN A 1 193 ? 0.417 -6.582 7.676 1.00 91.06 193 ASN A N 1
ATOM 1542 C CA . ASN A 1 193 ? -0.987 -6.801 8.005 1.00 91.06 193 ASN A CA 1
ATOM 1543 C C . ASN A 1 193 ? -1.847 -5.680 7.404 1.00 91.06 193 ASN A C 1
ATOM 1545 O O . ASN A 1 193 ? -1.299 -4.677 6.970 1.00 91.06 193 ASN A O 1
ATOM 1549 N N . SER A 1 194 ? -3.166 -5.817 7.346 1.00 92.25 194 SER A N 1
ATOM 1550 C CA . SER A 1 194 ? -4.062 -4.736 6.889 1.00 92.25 194 SER A CA 1
ATOM 1551 C C . SER A 1 194 ? -4.820 -4.048 8.021 1.00 92.25 194 SER A C 1
ATOM 1553 O O . SER A 1 194 ? -5.584 -3.115 7.792 1.00 92.25 194 SER A O 1
ATOM 1555 N N . LYS A 1 195 ? -4.590 -4.486 9.261 1.00 89.06 195 LYS A N 1
ATOM 1556 C CA . LYS A 1 195 ? -5.336 -4.036 10.437 1.00 89.06 195 LYS A CA 1
ATOM 1557 C C . LYS A 1 195 ? -5.171 -2.537 10.697 1.00 89.06 195 LYS A C 1
ATOM 1559 O O . LYS A 1 195 ? -6.088 -1.890 11.187 1.00 89.06 195 LYS A O 1
ATOM 1564 N N . ASP A 1 196 ? -4.030 -1.969 10.315 1.00 85.19 196 ASP A N 1
ATOM 1565 C CA . ASP A 1 196 ? -3.743 -0.544 10.495 1.00 85.19 196 ASP A CA 1
ATOM 1566 C C . ASP A 1 196 ? -4.706 0.332 9.661 1.00 85.19 196 ASP A C 1
ATOM 1568 O O . ASP A 1 196 ? -5.085 1.427 10.082 1.00 85.19 196 ASP A O 1
ATOM 1572 N N . PHE A 1 197 ? -5.167 -0.196 8.521 1.00 87.94 197 PHE A N 1
ATOM 1573 C CA . PHE A 1 197 ? -6.096 0.445 7.584 1.00 87.94 197 PHE A CA 1
ATOM 1574 C C . PHE A 1 197 ? -7.544 -0.029 7.747 1.00 87.94 197 PHE A C 1
ATOM 1576 O O . PHE A 1 197 ? -8.410 0.409 6.995 1.00 87.94 197 PHE A O 1
ATOM 1583 N N . ALA A 1 198 ? -7.829 -0.898 8.722 1.00 89.12 198 ALA A N 1
ATOM 1584 C CA . ALA A 1 198 ? -9.203 -1.272 9.024 1.00 89.12 198 ALA A CA 1
ATOM 1585 C C . ALA A 1 198 ? -10.022 -0.024 9.386 1.00 89.12 198 ALA A C 1
ATOM 1587 O O . ALA A 1 198 ? -9.513 0.907 10.031 1.00 89.12 198 ALA A O 1
ATOM 1588 N N . ARG A 1 199 ? -11.276 -0.026 8.930 1.00 89.56 199 ARG A N 1
ATOM 1589 C CA . ARG A 1 199 ? -12.265 1.028 9.152 1.00 89.56 199 ARG A CA 1
ATOM 1590 C C . ARG A 1 199 ? -12.567 1.177 10.637 1.00 89.56 199 ARG A C 1
ATOM 1592 O O . ARG A 1 199 ? -12.623 0.187 11.359 1.00 89.56 199 ARG A O 1
ATOM 1599 N N . LYS A 1 200 ? -12.695 2.418 11.102 1.00 91.38 200 LYS A N 1
ATOM 1600 C CA . LYS A 1 200 ? -12.778 2.765 12.536 1.00 91.38 200 LYS A CA 1
ATOM 1601 C C . LYS A 1 200 ? -14.079 3.473 12.889 1.00 91.38 200 LYS A C 1
ATOM 1603 O O . LYS A 1 200 ? -14.285 3.802 14.043 1.00 91.38 200 LYS A O 1
ATOM 1608 N N . GLU A 1 201 ? -14.985 3.650 11.938 1.00 92.06 201 GLU A N 1
ATOM 1609 C CA . GLU A 1 201 ? -16.249 4.362 12.115 1.00 92.06 201 GLU A CA 1
ATOM 1610 C C . GLU A 1 201 ? -17.117 3.706 13.195 1.00 92.06 201 GLU A C 1
ATOM 1612 O O . GLU A 1 201 ? -17.602 4.390 14.091 1.00 92.06 201 GLU A O 1
ATOM 1617 N N . GLY A 1 202 ? -17.236 2.372 13.183 1.00 91.75 202 GLY A N 1
ATOM 1618 C CA . GLY A 1 202 ? -17.935 1.639 14.244 1.00 91.75 202 GLY A CA 1
ATOM 1619 C C . GLY A 1 202 ? -17.253 1.762 15.611 1.00 91.75 202 GLY A C 1
ATOM 1620 O O . GLY A 1 202 ? -17.929 1.865 16.630 1.00 91.75 202 GLY A O 1
ATOM 1621 N N . LEU A 1 203 ? -15.917 1.813 15.633 1.00 93.25 203 LEU A N 1
ATOM 1622 C CA . LEU A 1 203 ? -15.130 2.014 16.853 1.00 93.25 203 LEU A CA 1
ATOM 1623 C C . LEU A 1 203 ? -15.313 3.436 17.412 1.00 93.25 203 LEU A C 1
ATOM 1625 O O . LEU A 1 203 ? -15.490 3.602 18.614 1.00 93.25 203 LEU A O 1
ATOM 1629 N N . PHE A 1 204 ? -15.313 4.449 16.544 1.00 94.44 204 PHE A N 1
ATOM 1630 C CA . PHE A 1 204 ? -15.552 5.848 16.897 1.00 94.44 204 PHE A CA 1
ATOM 1631 C C . PHE A 1 204 ? -16.969 6.059 17.426 1.00 94.44 204 PHE A C 1
ATOM 1633 O O . PHE A 1 204 ? -17.135 6.673 18.477 1.00 94.44 204 PHE A O 1
ATOM 1640 N N . ALA A 1 205 ? -17.975 5.476 16.770 1.00 93.75 205 ALA A N 1
ATOM 1641 C CA . ALA A 1 205 ? -19.355 5.515 17.247 1.00 93.75 205 ALA A CA 1
ATOM 1642 C C . ALA A 1 205 ? -19.504 4.847 18.625 1.00 93.75 205 ALA A C 1
ATOM 1644 O O . ALA A 1 205 ? -20.150 5.404 19.512 1.00 93.75 205 ALA A O 1
ATOM 1645 N N . ALA A 1 206 ? -18.867 3.688 18.832 1.00 94.75 206 ALA A N 1
ATOM 1646 C CA . ALA A 1 206 ? -18.859 3.012 20.128 1.00 94.75 206 ALA A CA 1
ATOM 1647 C C . ALA A 1 206 ? -18.165 3.846 21.216 1.00 94.75 206 ALA A C 1
ATOM 1649 O O . ALA A 1 206 ? -18.664 3.920 22.338 1.00 94.75 206 ALA A O 1
ATOM 1650 N N . TYR A 1 207 ? -17.051 4.505 20.886 1.00 95.00 207 TYR A N 1
ATOM 1651 C CA . TYR A 1 207 ? -16.350 5.387 21.815 1.00 95.00 207 TYR A CA 1
ATOM 1652 C C . TYR A 1 207 ? -17.201 6.607 22.192 1.00 95.00 207 TYR A C 1
ATOM 1654 O O . TYR A 1 207 ? -17.386 6.868 23.380 1.00 95.00 207 TYR A O 1
ATOM 1662 N N . ALA A 1 208 ? -17.796 7.289 21.210 1.00 93.81 208 ALA A N 1
ATOM 1663 C CA . ALA A 1 208 ? -18.676 8.433 21.445 1.00 93.81 208 ALA A CA 1
ATOM 1664 C C . ALA A 1 208 ? -19.898 8.066 22.308 1.00 93.81 208 ALA A C 1
ATOM 1666 O O . ALA A 1 208 ? -20.281 8.823 23.196 1.00 93.81 208 ALA A O 1
ATOM 1667 N N . ALA A 1 209 ? -20.475 6.878 22.099 1.00 94.19 209 ALA A N 1
ATOM 1668 C CA . ALA A 1 209 ? -21.608 6.384 22.881 1.00 94.19 209 ALA A CA 1
ATOM 1669 C C . ALA A 1 209 ? -21.228 5.887 24.289 1.00 94.19 209 ALA A C 1
ATOM 1671 O O . ALA A 1 209 ? -22.104 5.725 25.135 1.00 94.19 209 ALA A O 1
ATOM 1672 N N . SER A 1 210 ? -19.944 5.622 24.551 1.00 95.38 210 SER A N 1
ATOM 1673 C CA . SER A 1 210 ? -19.498 5.026 25.818 1.00 95.38 210 SER A CA 1
ATOM 1674 C C . SER A 1 210 ? -19.541 5.982 27.010 1.00 95.38 210 SER A C 1
ATOM 1676 O O . SER A 1 210 ? -19.543 5.528 28.151 1.00 95.38 210 SER A O 1
ATOM 1678 N N . GLY A 1 211 ? -19.513 7.296 26.761 1.00 93.69 211 GLY A N 1
ATOM 1679 C CA . GLY A 1 211 ? -19.376 8.308 27.808 1.00 93.69 211 GLY A CA 1
ATOM 1680 C C . GLY A 1 211 ? -18.024 8.289 28.534 1.00 93.69 211 GLY A C 1
ATOM 1681 O O . GLY A 1 211 ? -17.886 8.971 29.543 1.00 93.69 211 GLY A O 1
ATOM 1682 N N . ALA A 1 212 ? -17.021 7.539 28.066 1.00 94.88 212 ALA A N 1
ATOM 1683 C CA . ALA A 1 212 ? -15.721 7.441 28.727 1.00 94.88 212 ALA A CA 1
ATOM 1684 C C . ALA A 1 212 ? -14.796 8.623 28.390 1.00 94.88 212 ALA A C 1
ATOM 1686 O O . ALA A 1 212 ? -14.527 8.910 27.219 1.00 94.88 212 ALA A O 1
ATOM 1687 N N . CYS A 1 213 ? -14.227 9.273 29.411 1.00 91.88 213 CYS A N 1
ATOM 1688 C CA . CYS A 1 213 ? -13.257 10.349 29.199 1.00 91.88 213 CYS A CA 1
ATOM 1689 C C . CYS A 1 213 ? -11.828 9.863 28.932 1.00 91.88 213 CYS A C 1
ATOM 1691 O O . CYS A 1 213 ? -10.960 10.682 28.628 1.00 91.88 213 CYS A O 1
ATOM 1693 N N . GLN A 1 214 ? -11.530 8.581 29.068 1.00 92.44 214 GLN A N 1
ATOM 1694 C CA . GLN A 1 214 ? -10.175 8.084 28.853 1.00 92.44 214 GLN A CA 1
ATOM 1695 C C . GLN A 1 214 ? -10.172 6.960 27.825 1.00 92.44 214 GLN A C 1
ATOM 1697 O O . GLN A 1 214 ? -11.206 6.362 27.530 1.00 92.44 214 GLN A O 1
ATOM 1702 N N . VAL A 1 215 ? -9.001 6.683 27.266 1.00 93.38 215 VAL A N 1
ATOM 1703 C CA . VAL A 1 215 ? -8.760 5.501 26.439 1.00 93.38 215 VAL A CA 1
ATOM 1704 C C . VAL A 1 215 ? -7.819 4.614 27.241 1.00 93.38 215 VAL A C 1
ATOM 1706 O O . VAL A 1 215 ? -6.716 5.038 27.589 1.00 93.38 215 VAL A O 1
ATOM 1709 N N . ALA A 1 216 ? -8.277 3.417 27.598 1.00 92.25 216 ALA A N 1
ATOM 1710 C CA . ALA A 1 216 ? -7.441 2.449 28.293 1.00 92.25 216 ALA A CA 1
ATOM 1711 C C . ALA A 1 216 ? -6.398 1.877 27.325 1.00 92.25 216 ALA A C 1
ATOM 1713 O O . ALA A 1 216 ? -6.597 1.875 26.110 1.00 92.25 216 ALA A O 1
ATOM 1714 N N . HIS A 1 217 ? -5.288 1.374 27.868 1.00 88.12 217 HIS A N 1
ATOM 1715 C CA . HIS A 1 217 ? -4.244 0.711 27.085 1.00 88.12 217 HIS A CA 1
ATOM 1716 C C . HIS A 1 217 ? -3.728 1.545 25.898 1.00 88.12 217 HIS A C 1
ATOM 1718 O O . HIS A 1 217 ? -3.615 1.055 24.770 1.00 88.12 217 HIS A O 1
ATOM 1724 N N . ALA A 1 218 ? -3.409 2.822 26.142 1.00 80.19 218 ALA A N 1
ATOM 1725 C CA . ALA A 1 218 ? -2.938 3.764 25.123 1.00 80.19 218 ALA A CA 1
ATOM 1726 C C . ALA A 1 218 ? -1.680 3.287 24.364 1.00 80.19 218 ALA A C 1
ATOM 1728 O O . ALA A 1 218 ? -1.432 3.708 23.231 1.00 80.19 218 ALA A O 1
ATOM 1729 N N . GLU A 1 219 ? -0.911 2.363 24.946 1.00 80.69 219 GLU A N 1
ATOM 1730 C CA . GLU A 1 219 ? 0.208 1.675 24.302 1.00 80.69 219 GLU A CA 1
ATOM 1731 C C . GLU A 1 219 ? -0.199 0.852 23.062 1.00 80.69 219 GLU A C 1
ATOM 1733 O O . GLU A 1 219 ? 0.641 0.587 22.195 1.00 80.69 219 GLU A O 1
ATOM 1738 N N . ARG A 1 220 ? -1.484 0.490 22.918 1.00 77.06 220 ARG A N 1
ATOM 1739 C CA . ARG A 1 220 ? -2.054 -0.173 21.729 1.00 77.06 220 ARG A CA 1
ATOM 1740 C C . ARG A 1 220 ? -2.285 0.847 20.607 1.00 77.06 220 ARG A C 1
ATOM 1742 O O . ARG A 1 220 ? -3.408 1.139 20.195 1.00 77.06 220 ARG A O 1
ATOM 1749 N N . SER A 1 221 ? -1.182 1.383 20.089 1.00 66.31 221 SER A N 1
ATOM 1750 C CA . SER A 1 221 ? -1.120 2.558 19.206 1.00 66.31 221 SER A CA 1
ATOM 1751 C C . SER A 1 221 ? -2.071 2.557 17.999 1.00 66.31 221 SER A C 1
ATOM 1753 O O . SER A 1 221 ? -2.504 3.620 17.570 1.00 66.31 221 SER A O 1
ATOM 1755 N N . PHE A 1 222 ? -2.439 1.399 17.449 1.00 76.94 222 PHE A N 1
ATOM 1756 C CA . PHE A 1 222 ? -3.272 1.312 16.241 1.00 76.94 222 PHE A CA 1
ATOM 1757 C C . PHE A 1 222 ? -4.790 1.345 16.489 1.00 76.94 222 PHE A C 1
ATOM 1759 O O . PHE A 1 222 ? -5.551 1.537 15.535 1.00 76.94 222 PHE A O 1
ATOM 1766 N N . THR A 1 223 ? -5.234 1.192 17.739 1.00 82.06 223 THR A N 1
ATOM 1767 C CA . THR A 1 223 ? -6.633 1.401 18.152 1.00 82.06 223 THR A CA 1
ATOM 1768 C C . THR A 1 223 ? -6.777 2.668 18.981 1.00 82.06 223 THR A C 1
ATOM 1770 O O . THR A 1 223 ? -7.666 3.464 18.699 1.00 82.06 223 THR A O 1
ATOM 1773 N N . ALA A 1 224 ? -5.858 2.915 19.919 1.00 85.44 224 ALA A N 1
ATOM 1774 C CA . ALA A 1 224 ? -5.967 4.020 20.866 1.00 85.44 224 ALA A CA 1
ATOM 1775 C C . ALA A 1 224 ? -5.645 5.402 20.270 1.00 85.44 224 ALA A C 1
ATOM 1777 O O . ALA A 1 224 ? -6.399 6.348 20.482 1.00 85.44 224 ALA A O 1
ATOM 1778 N N . ILE A 1 225 ? -4.562 5.544 19.491 1.00 88.56 225 ILE A N 1
ATOM 1779 C CA . ILE A 1 225 ? -4.161 6.850 18.927 1.00 88.56 225 ILE A CA 1
ATOM 1780 C C . ILE A 1 225 ? -5.276 7.476 18.066 1.00 88.56 225 ILE A C 1
ATOM 1782 O O . ILE A 1 225 ? -5.585 8.652 18.268 1.00 88.56 225 ILE A O 1
ATOM 1786 N N . PRO A 1 226 ? -5.930 6.735 17.147 1.00 90.94 226 PRO A N 1
ATOM 1787 C CA . PRO A 1 226 ? -7.054 7.274 16.385 1.00 90.94 226 PRO A CA 1
ATOM 1788 C C . PRO A 1 226 ? -8.221 7.777 17.247 1.00 90.94 226 PRO A C 1
ATOM 1790 O O . PRO A 1 226 ? -8.863 8.746 16.857 1.00 90.94 226 PRO A O 1
ATOM 1793 N N . LEU A 1 227 ? -8.493 7.161 18.406 1.00 91.88 227 LEU A N 1
ATOM 1794 C CA . LEU A 1 227 ? -9.566 7.599 19.311 1.00 91.88 227 LEU A CA 1
ATOM 1795 C C . LEU A 1 227 ? -9.271 8.976 19.921 1.00 91.88 227 LEU A C 1
ATOM 1797 O O . LEU A 1 227 ? -10.171 9.811 20.008 1.00 91.88 227 LEU A O 1
ATOM 1801 N N . TYR A 1 228 ? -8.012 9.246 20.285 1.00 90.31 228 TYR A N 1
ATOM 1802 C CA . TYR A 1 228 ? -7.602 10.566 20.775 1.00 90.31 228 TYR A CA 1
ATOM 1803 C C . TYR A 1 228 ? -7.780 11.652 19.713 1.00 90.31 228 TYR A C 1
ATOM 1805 O O . TYR A 1 228 ? -8.307 12.722 20.015 1.00 90.31 228 TYR A O 1
ATOM 1813 N N . PHE A 1 229 ? -7.383 11.371 18.467 1.00 90.50 229 PHE A N 1
ATOM 1814 C CA . PHE A 1 229 ? -7.594 12.304 17.359 1.00 90.50 229 PHE A CA 1
ATOM 1815 C C . PHE A 1 229 ? -9.079 12.539 17.089 1.00 90.50 229 PHE A C 1
ATOM 1817 O O . PHE A 1 229 ? -9.490 13.688 16.956 1.00 90.50 229 PHE A O 1
ATOM 1824 N N . HIS A 1 230 ? -9.884 11.474 17.086 1.00 91.19 230 HIS A N 1
ATOM 1825 C CA . HIS A 1 230 ? -11.326 11.588 16.897 1.00 91.19 230 HIS A CA 1
ATOM 1826 C C . HIS A 1 230 ? -11.976 12.472 17.969 1.00 91.19 230 HIS A C 1
ATOM 1828 O O . HIS A 1 230 ? -12.792 13.328 17.645 1.00 91.19 230 HIS A O 1
ATOM 1834 N N . ARG A 1 231 ? -11.578 12.327 19.240 1.00 88.50 231 ARG A N 1
ATOM 1835 C CA . ARG A 1 231 ? -12.072 13.200 20.311 1.00 88.50 231 ARG A CA 1
ATOM 1836 C C . ARG A 1 231 ? -11.658 14.655 20.133 1.00 88.50 231 ARG A C 1
ATOM 1838 O O . ARG A 1 231 ? -12.476 15.543 20.338 1.00 88.50 231 ARG A O 1
ATOM 1845 N N . ALA A 1 232 ? -10.395 14.892 19.784 1.00 89.75 232 ALA A N 1
ATOM 1846 C CA . ALA A 1 232 ? -9.896 16.244 19.559 1.00 89.75 232 ALA A CA 1
ATOM 1847 C C . ALA A 1 232 ? -10.662 16.949 18.424 1.00 89.75 232 ALA A C 1
ATOM 1849 O O . ALA A 1 232 ? -10.880 18.154 18.496 1.00 89.75 232 ALA A O 1
ATOM 1850 N N . GLU A 1 233 ? -11.096 16.197 17.410 1.00 91.00 233 GLU A N 1
ATOM 1851 C CA . GLU A 1 233 ? -11.911 16.697 16.298 1.00 91.00 233 GLU A CA 1
ATOM 1852 C C . GLU A 1 233 ? -13.393 16.882 16.671 1.00 91.00 233 GLU A C 1
ATOM 1854 O O . GLU A 1 233 ? -13.992 17.892 16.309 1.00 91.00 233 GLU A O 1
ATOM 1859 N N . ALA A 1 234 ? -13.988 15.937 17.408 1.00 86.06 234 ALA A N 1
ATOM 1860 C CA . ALA A 1 234 ? -15.406 15.967 17.782 1.00 86.06 234 ALA A CA 1
ATOM 1861 C C . ALA A 1 234 ? -15.750 17.013 18.863 1.00 86.06 234 ALA A C 1
ATOM 1863 O O . ALA A 1 234 ? -16.919 17.366 19.024 1.00 86.06 234 ALA A O 1
ATOM 1864 N N . GLY A 1 235 ? -14.748 17.514 19.591 1.00 81.19 235 GLY A N 1
ATOM 1865 C CA . GLY A 1 235 ? -14.914 18.473 20.682 1.00 81.19 235 GLY A CA 1
ATOM 1866 C C . GLY A 1 235 ? -15.190 17.821 22.042 1.00 81.19 235 GLY A C 1
ATOM 1867 O O . GLY A 1 235 ? -15.300 16.601 22.181 1.00 81.19 235 GLY A O 1
ATOM 1868 N N . GLU A 1 236 ? -15.268 18.648 23.087 1.00 73.56 236 GLU A N 1
ATOM 1869 C CA . GLU A 1 236 ? -15.524 18.190 24.457 1.00 73.56 236 GLU A CA 1
ATOM 1870 C C . GLU A 1 236 ? -17.010 17.862 24.656 1.00 73.56 236 GLU A C 1
ATOM 1872 O O . GLU A 1 236 ? -17.812 18.700 25.064 1.00 73.56 236 GLU A O 1
ATOM 1877 N N . ALA A 1 237 ? -17.391 16.619 24.362 1.00 80.81 237 ALA A N 1
ATOM 1878 C CA . ALA A 1 237 ? -18.662 16.073 24.823 1.00 80.81 237 ALA A CA 1
ATOM 1879 C C . ALA A 1 237 ? -18.595 15.766 26.335 1.00 80.81 237 ALA A C 1
ATOM 1881 O O . ALA A 1 237 ? -17.536 15.347 26.821 1.00 80.81 237 ALA A O 1
ATOM 1882 N N . PRO A 1 238 ? -19.706 15.915 27.086 1.00 89.00 238 PRO A N 1
ATOM 1883 C CA . PRO A 1 238 ? -19.780 15.456 28.469 1.00 89.00 238 PRO A CA 1
ATOM 1884 C C . PRO A 1 238 ? -19.421 13.969 28.561 1.00 89.00 238 PRO A C 1
ATOM 1886 O O . PRO A 1 238 ? -20.019 13.134 27.882 1.00 89.00 238 PRO A O 1
ATOM 1889 N N . CYS A 1 239 ? -18.442 13.640 29.396 1.00 93.19 239 CYS A N 1
ATOM 1890 C CA . CYS A 1 239 ? -17.990 12.276 29.641 1.00 93.19 239 CYS A CA 1
ATOM 1891 C C . CYS A 1 239 ? -17.664 12.093 31.129 1.00 93.19 239 CYS A C 1
ATOM 1893 O O . CYS A 1 239 ? -17.493 13.069 31.863 1.00 93.19 239 CYS A O 1
ATOM 1895 N N . ASP A 1 240 ? -17.564 10.844 31.573 1.00 95.50 240 ASP A N 1
ATOM 1896 C CA . ASP A 1 240 ? -17.181 10.484 32.933 1.00 95.50 240 ASP A CA 1
ATOM 1897 C C . ASP A 1 240 ? -15.648 10.313 33.0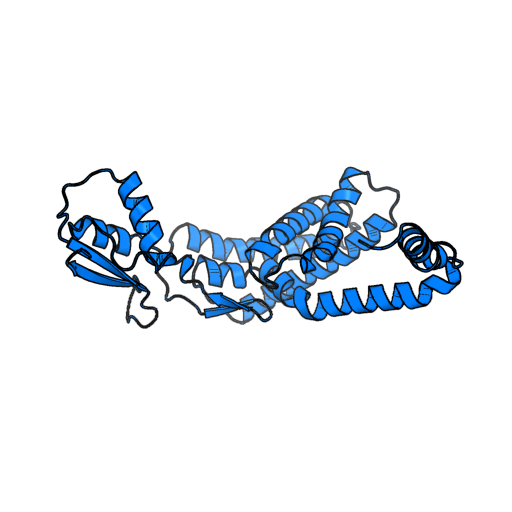42 1.00 95.50 240 ASP A C 1
ATOM 1899 O O . ASP A 1 240 ? -15.081 9.420 32.393 1.00 95.50 240 ASP A O 1
ATOM 1903 N N . PRO A 1 241 ? -14.948 11.140 33.851 1.00 94.19 241 PRO A N 1
ATOM 1904 C CA . PRO A 1 241 ? -13.505 11.030 34.073 1.00 94.19 241 PRO A CA 1
ATOM 1905 C C . PRO A 1 241 ? -13.081 9.722 34.750 1.00 94.19 241 PRO A C 1
ATOM 1907 O O . PRO A 1 241 ? -11.914 9.339 34.623 1.00 94.19 241 PRO A O 1
ATOM 1910 N N . ALA A 1 242 ? -14.000 9.035 35.435 1.00 96.69 242 ALA A N 1
ATOM 1911 C CA . ALA A 1 242 ? -13.754 7.755 36.095 1.00 96.69 242 ALA A CA 1
ATOM 1912 C C . ALA A 1 242 ? -13.833 6.551 35.141 1.00 96.69 242 ALA A C 1
ATOM 1914 O O . ALA A 1 242 ? -13.526 5.431 35.559 1.00 96.69 242 ALA A O 1
ATOM 1915 N N . LEU A 1 243 ? -14.218 6.756 33.876 1.00 96.81 243 LEU A N 1
ATOM 1916 C CA . LEU A 1 243 ? -14.368 5.697 32.880 1.00 96.81 243 LEU A CA 1
ATOM 1917 C C . LEU A 1 243 ? -13.325 5.811 31.764 1.00 96.81 243 LEU A C 1
ATOM 1919 O O . LEU A 1 243 ? -13.034 6.892 31.241 1.00 96.81 243 LEU A O 1
ATOM 1923 N N . ALA A 1 244 ? -12.812 4.656 31.350 1.00 96.06 244 ALA A N 1
ATOM 1924 C CA . ALA A 1 244 ? -11.941 4.499 30.199 1.00 96.06 244 ALA A CA 1
ATOM 1925 C C . ALA A 1 244 ? -12.545 3.519 29.187 1.00 96.06 244 ALA A C 1
ATOM 1927 O O . ALA A 1 244 ? -13.113 2.486 29.544 1.00 96.06 244 ALA A O 1
ATOM 1928 N N . PHE A 1 245 ? -12.398 3.840 27.907 1.00 96.12 245 PHE A N 1
ATOM 1929 C CA . PHE A 1 245 ? -12.766 2.968 26.804 1.00 96.12 245 PHE A CA 1
ATOM 1930 C C . PHE A 1 245 ? -11.576 2.077 26.453 1.00 96.12 245 PHE A C 1
ATOM 1932 O O . PHE A 1 245 ? -10.549 2.571 25.982 1.00 96.12 245 PHE A O 1
ATOM 1939 N N . ASP A 1 246 ? -11.700 0.776 26.701 1.00 95.00 246 ASP A N 1
ATOM 1940 C CA . ASP A 1 246 ? -10.746 -0.220 26.217 1.00 95.00 246 ASP A CA 1
ATOM 1941 C C . ASP A 1 246 ? -11.234 -0.773 24.883 1.00 95.00 246 ASP A C 1
ATOM 1943 O O . ASP A 1 246 ? -12.409 -1.116 24.726 1.00 95.00 246 ASP A O 1
ATOM 1947 N N . SER A 1 247 ? -10.326 -0.876 23.922 1.00 94.00 247 SER A N 1
ATOM 1948 C CA . SER A 1 247 ? -10.619 -1.490 22.637 1.00 94.00 247 SER A CA 1
ATOM 1949 C C . SER A 1 247 ? -9.431 -2.267 22.101 1.00 94.00 247 SER A C 1
ATOM 1951 O O . SER A 1 247 ? -8.269 -1.871 22.237 1.00 94.00 247 SER A O 1
ATOM 1953 N N . ASP A 1 248 ? -9.745 -3.370 21.434 1.00 91.50 248 ASP A N 1
ATOM 1954 C CA . ASP A 1 248 ? -8.763 -4.198 20.756 1.00 91.50 248 ASP A CA 1
ATOM 1955 C C . ASP A 1 248 ? -9.284 -4.669 19.399 1.00 91.50 248 ASP A C 1
ATOM 1957 O O . ASP A 1 248 ? -10.492 -4.791 19.155 1.00 91.50 248 ASP A O 1
ATOM 1961 N N . GLN A 1 249 ? -8.353 -4.934 18.493 1.00 88.88 249 GLN A N 1
ATOM 1962 C CA . GLN A 1 249 ? -8.671 -5.558 17.220 1.00 88.88 249 GLN A CA 1
ATOM 1963 C C . GLN A 1 249 ? -8.976 -7.035 17.426 1.00 88.88 249 GLN A C 1
ATOM 1965 O O . GLN A 1 249 ? -8.239 -7.771 18.072 1.00 88.88 249 GLN A O 1
ATOM 1970 N N . CYS A 1 250 ? -10.049 -7.486 16.795 1.00 90.62 250 CYS A N 1
ATOM 1971 C CA . CYS A 1 250 ? -10.528 -8.852 16.862 1.00 90.62 250 CYS A CA 1
ATOM 1972 C C . CYS A 1 250 ? -10.657 -9.419 15.443 1.00 90.62 250 CYS A C 1
ATOM 1974 O O . CYS A 1 250 ? -11.762 -9.485 14.895 1.00 90.62 250 CYS A O 1
ATOM 1976 N N . PRO A 1 251 ? -9.547 -9.846 14.816 1.00 88.31 251 PRO A N 1
ATOM 1977 C CA . PRO A 1 251 ? -9.611 -10.453 13.490 1.00 88.31 251 PRO A CA 1
ATOM 1978 C C . PRO A 1 251 ? -10.403 -11.771 13.505 1.00 88.31 251 PRO A C 1
ATOM 1980 O O . PRO A 1 251 ? -10.986 -12.146 12.492 1.00 88.31 251 PRO A O 1
ATOM 1983 N N . GLU A 1 252 ? -10.511 -12.421 14.665 1.00 90.69 252 GLU A N 1
ATOM 1984 C CA . GLU A 1 252 ? -11.264 -13.667 14.861 1.00 90.69 252 GLU A CA 1
ATOM 1985 C C . GLU A 1 252 ? -12.777 -13.444 15.002 1.00 90.69 252 GLU A C 1
ATOM 1987 O O . GLU A 1 252 ? -13.543 -14.407 15.041 1.00 90.69 252 GLU A O 1
ATOM 1992 N N . CYS A 1 253 ? -13.234 -12.192 15.102 1.00 91.88 253 CYS A N 1
ATOM 1993 C CA . CYS A 1 253 ? -14.650 -11.893 15.268 1.00 91.88 253 CYS A CA 1
ATOM 1994 C C . CYS A 1 253 ? -15.470 -12.416 14.077 1.00 91.88 253 CYS A C 1
ATOM 1996 O O . CYS A 1 253 ? -15.015 -12.427 12.926 1.00 91.88 253 CYS A O 1
ATOM 1998 N N . ALA A 1 254 ? -16.686 -12.885 14.376 1.00 92.31 254 ALA A N 1
ATOM 1999 C CA . ALA A 1 254 ? -17.577 -13.501 13.393 1.00 92.31 254 ALA A CA 1
ATOM 2000 C C . ALA A 1 254 ? -18.042 -12.501 12.321 1.00 92.31 254 ALA A C 1
ATOM 2002 O O . ALA A 1 254 ? -18.257 -12.887 11.175 1.00 92.31 254 ALA A O 1
ATOM 2003 N N . SER A 1 255 ? -18.144 -11.220 12.680 1.00 91.56 255 SER A N 1
ATOM 2004 C CA . SER A 1 255 ? -18.603 -10.141 11.808 1.00 91.56 255 SER A CA 1
ATOM 2005 C C . SER A 1 255 ? -17.825 -8.840 12.035 1.00 91.56 255 SER A C 1
ATOM 2007 O O . SER A 1 255 ? -17.127 -8.668 13.040 1.00 91.56 255 SER A O 1
ATOM 2009 N N . ALA A 1 256 ? -17.981 -7.912 11.088 1.00 90.94 256 ALA A N 1
ATOM 2010 C CA . ALA A 1 256 ? -17.554 -6.523 11.212 1.00 90.94 256 ALA A CA 1
ATOM 2011 C C . ALA A 1 256 ? -18.133 -5.859 12.487 1.00 90.94 256 ALA A C 1
ATOM 2013 O O . ALA A 1 256 ? -19.199 -6.278 12.949 1.00 90.94 256 ALA A O 1
ATOM 2014 N N . PRO A 1 257 ? -17.449 -4.850 13.068 1.00 91.44 257 PRO A N 1
ATOM 2015 C CA . PRO A 1 257 ? -16.274 -4.148 12.533 1.00 91.44 257 PRO A CA 1
ATOM 2016 C C . PRO A 1 257 ? -14.920 -4.812 12.859 1.00 91.44 257 PRO A C 1
ATOM 2018 O O . PRO A 1 257 ? -13.881 -4.216 12.606 1.00 91.44 257 PRO A O 1
ATOM 2021 N N . PHE A 1 258 ? -14.898 -6.044 13.389 1.00 93.12 258 PHE A N 1
ATOM 2022 C CA . PHE A 1 258 ? -13.665 -6.746 13.800 1.00 93.12 258 PHE A CA 1
ATOM 2023 C C . PHE A 1 258 ? -12.879 -6.021 14.904 1.00 93.12 258 PHE A C 1
ATOM 2025 O O . PHE A 1 258 ? -11.652 -6.103 14.978 1.00 93.12 258 PHE A O 1
ATOM 2032 N N . TYR A 1 259 ? -13.607 -5.353 15.796 1.00 92.69 259 TYR A N 1
ATOM 2033 C CA . TYR A 1 259 ? -13.107 -4.804 17.052 1.00 92.69 259 TYR A CA 1
ATOM 2034 C C . TYR A 1 259 ? -13.910 -5.388 18.209 1.00 92.69 259 TYR A C 1
ATOM 2036 O O . TYR A 1 259 ? -15.072 -5.766 18.046 1.00 92.69 259 TYR A O 1
ATOM 2044 N N . ARG A 1 260 ? -13.286 -5.447 19.380 1.00 93.31 260 ARG A N 1
ATOM 2045 C CA . ARG A 1 260 ? -13.963 -5.632 20.665 1.00 93.31 260 ARG A CA 1
ATOM 2046 C C . ARG A 1 260 ? -13.691 -4.410 21.516 1.00 93.31 260 ARG A C 1
ATOM 2048 O O . ARG A 1 260 ? -12.620 -3.816 21.413 1.00 93.31 260 ARG A O 1
ATOM 2055 N N . TRP A 1 261 ? -14.653 -4.051 22.346 1.00 95.19 261 TRP A N 1
ATOM 2056 C CA . TRP A 1 261 ? -14.507 -2.939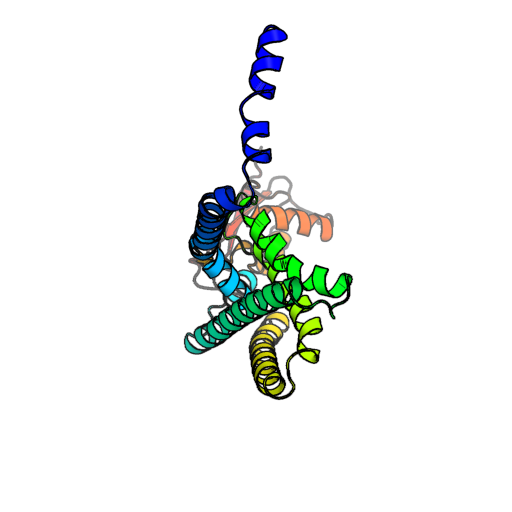 23.266 1.00 95.19 261 TRP A CA 1
ATOM 2057 C C . TRP A 1 261 ? -15.266 -3.194 24.557 1.00 95.19 261 TRP A C 1
ATOM 2059 O O . TRP A 1 261 ? -16.210 -3.987 24.603 1.00 95.19 261 TRP A O 1
ATOM 2069 N N . SER A 1 262 ? -14.835 -2.500 25.599 1.00 96.25 262 SER A N 1
ATOM 2070 C CA . SER A 1 262 ? -15.452 -2.503 26.918 1.00 96.25 262 SER A CA 1
ATOM 2071 C C . SER A 1 262 ? -15.180 -1.182 27.621 1.00 96.25 262 SER A C 1
ATOM 2073 O O . SER A 1 262 ? -14.191 -0.507 27.340 1.00 96.25 262 SER A O 1
ATOM 2075 N N . ILE A 1 263 ? -16.043 -0.833 28.567 1.00 97.31 263 ILE A N 1
ATOM 2076 C CA . ILE A 1 263 ? -15.814 0.292 29.469 1.00 97.31 263 ILE A CA 1
ATOM 2077 C C . ILE A 1 263 ? -15.196 -0.270 30.743 1.00 97.31 263 ILE A C 1
ATOM 2079 O O . ILE A 1 263 ? -15.725 -1.217 31.327 1.00 97.31 263 ILE A O 1
ATOM 2083 N N . VAL A 1 264 ? -14.072 0.299 31.155 1.00 96.56 264 VAL A N 1
ATOM 2084 C CA . VAL A 1 264 ? -13.334 -0.101 32.354 1.00 96.56 264 VAL A CA 1
ATOM 2085 C C . VAL A 1 264 ? -13.129 1.111 33.264 1.00 96.56 264 VAL A C 1
ATOM 2087 O O . VAL A 1 264 ? -13.207 2.247 32.788 1.00 96.56 264 VAL A O 1
ATOM 2090 N N . PRO A 1 265 ? -12.868 0.916 34.568 1.00 96.81 265 PRO A N 1
ATOM 2091 C CA . PRO A 1 265 ? -12.458 2.013 35.434 1.00 96.81 265 PRO A CA 1
ATOM 2092 C C . PRO A 1 265 ? -11.197 2.685 34.890 1.00 96.81 265 PRO A C 1
ATOM 2094 O O . PRO A 1 265 ? -10.266 2.004 34.450 1.00 96.81 265 PRO A O 1
ATOM 2097 N N . ALA A 1 266 ? -11.163 4.013 34.929 1.00 92.44 266 ALA A N 1
ATOM 2098 C CA . ALA A 1 266 ? -9.994 4.768 34.524 1.00 92.44 266 ALA A CA 1
ATOM 2099 C C . ALA A 1 266 ? -8.772 4.387 35.383 1.00 92.44 266 ALA A C 1
ATOM 2101 O O . ALA A 1 266 ? -8.909 4.223 36.603 1.00 92.44 266 ALA A O 1
ATOM 2102 N N . PRO A 1 267 ? -7.580 4.232 34.773 1.00 84.75 267 PRO A N 1
ATOM 2103 C CA . PRO A 1 267 ? -6.356 4.052 35.539 1.00 84.75 267 PRO A CA 1
ATOM 2104 C C . PRO A 1 267 ? -6.161 5.257 36.470 1.00 84.75 267 PRO A C 1
ATOM 2106 O O . PRO A 1 267 ? -6.395 6.399 36.073 1.00 84.75 267 PRO A O 1
ATOM 2109 N N . LYS A 1 268 ? -5.799 4.973 37.725 1.00 78.19 268 LYS A N 1
ATOM 2110 C CA . LYS A 1 268 ? -5.494 5.996 38.731 1.00 78.19 268 LYS A CA 1
ATOM 2111 C C . LYS A 1 268 ? -4.208 6.740 38.401 1.00 78.19 268 LYS A C 1
ATOM 2113 O O . LYS A 1 268 ? -3.267 6.073 37.916 1.00 78.19 268 LYS A O 1
#

Radius of gyration: 26.08 Å; chains: 1; bounding box: 74×34×73 Å